Protein 1NO1 (pdb70)

Solvent-accessible surface area: 10813 Å² total

B-factor: mean 38.94, std 6.41, range [22.1, 83.55]

Secondary structure (DSSP, 8-state):
-HHHHHHHHHHHHHHSTTT---TTHHHHHHHHHHHHTTS-TTT--HHHHHHHH-SSPPPGGGG--/-HHHHHHHHHHHHHHSTTT---SSHHHHHHHHHHHHTTS-TTT--HHHHHHHH-SSPPPGGGG--/-HHHHHHHHHHHHHHSTTT---S-HHHHHHHHHHHHTTS-TTT--HHHHHHHH-SS---GGGG--

Radius of gyration: 19.41 Å; Cα contacts (8 Å, |Δi|>4): 193; chains: 3; bounding box: 56×39×36 Å

Structure (mmCIF, N/CA/C/O backbone):
data_1NO1
#
_entry.id   1NO1
#
_cell.length_a   88.9
_cell.length_b   91.3
_cell.length_c   48.4
_cell.angle_alpha   90.00
_cell.angle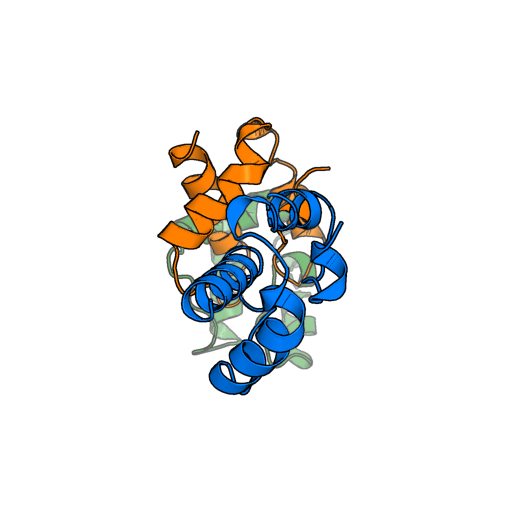_beta   90.00
_cell.angle_gamma   90.00
#
_symmetry.space_group_name_H-M   'P 21 21 21'
#
loop_
_entity.id
_entity.type
_entity.pdbx_description
1 polymer 'replisome organizer'
2 water water
#
loop_
_atom_site.group_PDB
_atom_site.id
_atom_site.type_symbol
_atom_site.label_atom_id
_atom_site.label_alt_id
_atom_site.label_comp_id
_atom_site.label_asym_id
_atom_site.label_entity_id
_atom_site.label_seq_id
_atom_site.pdbx_PDB_ins_code
_a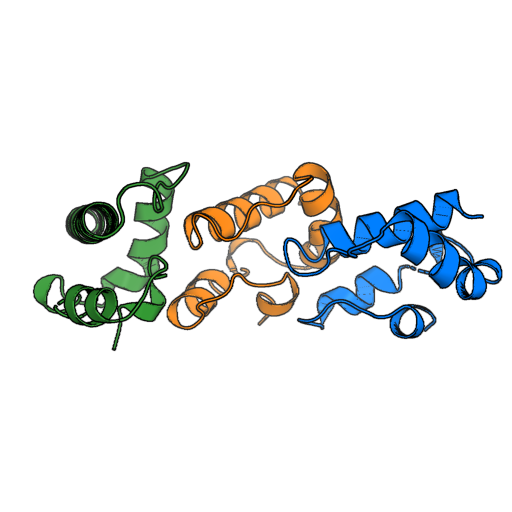tom_site.Cartn_x
_atom_site.Cartn_y
_atom_site.Cartn_z
_atom_site.occupancy
_atom_site.B_iso_or_equiv
_atom_site.auth_seq_id
_atom_site.auth_comp_id
_atom_site.auth_asym_id
_atom_site.auth_atom_id
_atom_site.pdbx_PDB_model_num
ATOM 8 N N . ILE A 1 2 ? 54.224 46.709 -6.097 1.00 38.16 2 ILE A N 1
ATOM 9 C CA . ILE A 1 2 ? 54.192 45.534 -5.228 1.00 37.66 2 ILE A CA 1
ATOM 10 C C . ILE A 1 2 ? 52.818 45.407 -4.579 1.00 37.62 2 ILE A C 1
ATOM 11 O O . ILE A 1 2 ? 51.992 46.318 -4.664 1.00 37.92 2 ILE A O 1
ATOM 16 N N . GLU A 1 3 ? 52.601 44.300 -3.887 1.00 37.61 3 GLU A N 1
ATOM 17 C CA . GLU A 1 3 ? 51.311 43.977 -3.292 1.00 38.42 3 GLU A CA 1
ATOM 18 C C . GLU A 1 3 ? 50.750 44.950 -2.280 1.00 37.95 3 GLU A C 1
ATOM 19 O O . GLU A 1 3 ? 49.532 45.197 -2.256 1.00 37.91 3 GLU A O 1
ATOM 25 N N . LYS A 1 4 ? 51.620 45.493 -1.435 1.00 37.49 4 LYS A N 1
ATOM 2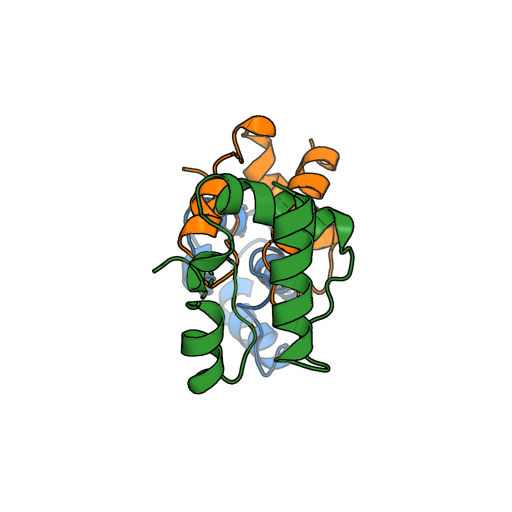6 C CA . LYS A 1 4 ? 51.185 46.436 -0.423 1.00 36.80 4 LYS A CA 1
ATOM 27 C C . LYS A 1 4 ? 50.628 47.682 -1.100 1.00 36.51 4 LYS A C 1
ATOM 28 O O . LYS A 1 4 ? 49.782 48.391 -0.547 1.00 36.81 4 LYS A O 1
ATOM 30 N N . ASP A 1 5 ? 51.102 47.967 -2.303 1.00 35.88 5 ASP A N 1
ATOM 31 C CA . ASP A 1 5 ? 50.611 49.148 -2.992 1.00 35.32 5 ASP A CA 1
ATOM 32 C C . ASP A 1 5 ? 49.202 48.842 -3.568 1.00 34.23 5 ASP A C 1
ATOM 33 O O . ASP A 1 5 ? 48.382 49.734 -3.675 1.00 34.28 5 ASP A O 1
ATOM 38 N N . VAL A 1 6 ? 48.932 47.582 -3.905 1.00 33.39 6 VAL A N 1
ATOM 39 C CA . VAL A 1 6 ? 47.605 47.158 -4.368 1.00 32.68 6 VAL A CA 1
ATOM 40 C C . VAL A 1 6 ? 46.615 47.219 -3.210 1.00 32.99 6 VAL A C 1
ATOM 41 O O . VAL A 1 6 ? 45.466 47.618 -3.375 1.00 33.03 6 VAL A O 1
ATOM 45 N N . VAL A 1 7 ? 47.060 46.816 -2.026 1.00 33.22 7 VAL A N 1
ATOM 46 C CA . VAL A 1 7 ? 46.229 46.960 -0.849 1.00 33.47 7 VAL A CA 1
ATOM 47 C C . VAL A 1 7 ? 45.744 48.425 -0.686 1.00 34.63 7 VAL A C 1
ATOM 48 O O . VAL A 1 7 ? 44.586 48.644 -0.283 1.00 34.80 7 VAL A O 1
ATOM 52 N N . GLN A 1 8 ? 46.594 49.420 -0.976 1.00 34.79 8 GLN A N 1
ATOM 53 C CA . GLN A 1 8 ? 46.133 50.811 -0.879 1.00 36.19 8 GLN A CA 1
ATOM 54 C C . GLN A 1 8 ? 45.100 51.187 -1.923 1.00 36.08 8 GLN A C 1
ATOM 55 O O . GLN A 1 8 ? 44.157 51.871 -1.602 1.00 36.17 8 GLN A O 1
ATOM 61 N N . ILE A 1 9 ? 45.319 50.816 -3.184 1.00 35.93 9 ILE A N 1
ATOM 62 C CA . ILE A 1 9 ? 44.325 51.098 -4.206 1.00 35.20 9 ILE A CA 1
ATOM 63 C C . ILE A 1 9 ? 42.962 50.580 -3.738 1.00 35.32 9 ILE A C 1
ATOM 64 O O . ILE A 1 9 ? 41.964 51.301 -3.787 1.00 35.18 9 ILE A O 1
ATOM 69 N N . LEU A 1 10 ? 42.910 49.355 -3.232 1.00 34.94 10 LEU A N 1
ATOM 70 C CA . LEU A 1 10 ? 41.607 48.809 -2.848 1.00 35.54 10 LEU A CA 1
ATOM 71 C C . LEU A 1 10 ? 40.990 49.534 -1.634 1.00 35.36 10 LEU A C 1
ATOM 72 O O . LEU A 1 10 ? 39.779 49.651 -1.510 1.00 34.78 10 LEU A O 1
ATOM 77 N N . LYS A 1 11 ? 41.830 50.039 -0.752 1.00 35.38 11 LYS A N 1
ATOM 78 C CA . LYS A 1 11 ? 41.341 50.771 0.424 1.00 35.72 11 LYS A CA 1
ATOM 79 C C . LYS A 1 11 ? 40.746 52.118 -0.010 1.00 35.39 11 LYS A C 1
ATOM 80 O O . LYS A 1 11 ? 39.810 52.624 0.611 1.00 35.73 11 LYS A O 1
ATOM 86 N N . ALA A 1 12 ? 41.266 52.678 -1.097 1.00 34.75 12 ALA A N 1
ATOM 87 C CA . ALA A 1 12 ? 40.761 53.950 -1.606 1.00 35.10 12 ALA A CA 1
ATOM 88 C C . ALA A 1 12 ? 39.389 53.773 -2.290 1.00 34.98 12 ALA A C 1
ATOM 89 O O . ALA A 1 12 ? 38.465 54.599 -2.107 1.00 35.70 12 ALA A O 1
ATOM 91 N N . VAL A 1 13 ? 39.248 52.705 -3.061 1.00 34.33 13 VAL A N 1
ATOM 92 C CA . VAL A 1 13 ? 37.988 52.431 -3.719 1.00 35.04 13 VAL A CA 1
ATOM 93 C C . VAL A 1 13 ? 36.909 52.323 -2.637 1.00 36.25 13 VAL A C 1
ATOM 94 O O . VAL A 1 13 ? 35.793 52.889 -2.727 1.00 36.37 13 VAL A O 1
ATOM 98 N N . SER A 1 14 ? 37.260 51.624 -1.573 1.00 36.46 14 SER A N 1
ATOM 99 C CA . SER A 1 14 ? 36.343 51.467 -0.455 1.00 36.70 14 SER A CA 1
ATOM 100 C C . SER A 1 14 ? 36.042 52.793 0.255 1.00 36.73 14 SER A C 1
ATOM 101 O O . SER A 1 14 ? 34.935 53.010 0.759 1.00 37.39 14 SER A O 1
ATOM 104 N N . GLU A 1 15 ? 37.006 53.703 0.308 1.00 36.60 15 GLU A N 1
ATOM 105 C CA . GLU A 1 15 ? 36.717 54.983 0.951 1.00 35.97 15 GLU A CA 1
ATOM 106 C C . GLU A 1 15 ? 35.729 55.796 0.091 1.00 35.58 15 GLU A C 1
ATOM 107 O O . GLU A 1 15 ? 34.851 56.476 0.629 1.00 35.86 15 GLU A O 1
ATOM 113 N N . PHE A 1 16 ? 35.885 55.730 -1.233 1.00 34.80 16 PHE A N 1
ATOM 114 C CA . PHE A 1 16 ? 35.030 56.442 -2.178 1.00 34.60 16 PHE A CA 1
ATOM 115 C C . PHE A 1 16 ? 33.630 55.877 -2.245 1.00 35.90 16 PHE A C 1
ATOM 116 O O . PHE A 1 16 ? 32.705 56.631 -2.536 1.00 36.66 16 PHE A O 1
ATOM 124 N N . TYR A 1 17 ? 33.472 54.568 -2.016 1.00 36.65 17 TYR A N 1
ATOM 125 C CA . TYR A 1 17 ? 32.158 53.906 -2.133 1.00 37.21 17 TYR A CA 1
ATOM 126 C C . TYR A 1 17 ? 31.654 53.151 -0.898 1.00 38.18 17 TYR A C 1
ATOM 127 O O . TYR A 1 17 ? 31.358 51.947 -0.961 1.00 38.65 17 TYR A O 1
ATOM 136 N N . PRO A 1 18 ? 31.469 53.868 0.202 1.00 38.83 18 PRO A N 1
ATOM 137 C CA . PRO A 1 18 ? 30.987 53.267 1.446 1.00 39.82 18 PRO A CA 1
ATOM 138 C C . PRO A 1 18 ? 29.767 52.400 1.181 1.00 41.36 18 PRO A C 1
ATOM 139 O O . PRO A 1 18 ? 28.909 52.795 0.398 1.00 41.68 18 PRO A O 1
ATOM 143 N N . GLY A 1 19 ? 29.693 51.242 1.829 1.00 42.46 19 GLY A N 1
ATOM 144 C CA . GLY A 1 19 ? 28.602 50.309 1.631 1.00 44.28 19 GLY A CA 1
ATOM 145 C C . GLY A 1 19 ? 28.214 49.826 0.226 1.00 45.60 19 GLY A C 1
ATOM 146 O O . GLY A 1 19 ? 27.084 49.361 0.064 1.00 46.43 19 GLY A O 1
ATOM 147 N N . ARG A 1 20 ? 29.095 49.922 -0.776 1.00 46.20 20 ARG A N 1
ATOM 148 C CA . ARG A 1 20 ? 28.774 49.452 -2.138 1.00 46.85 20 ARG A CA 1
ATOM 149 C C . ARG A 1 20 ? 29.885 48.608 -2.750 1.00 46.79 20 ARG A C 1
ATOM 150 O O . ARG A 1 20 ? 29.738 48.058 -3.849 1.00 46.11 20 ARG A O 1
ATOM 158 N N . PHE A 1 21 ? 31.005 48.562 -2.041 1.00 46.92 21 PHE A N 1
ATOM 159 C CA . PHE A 1 21 ? 32.173 47.812 -2.453 1.00 47.22 21 PHE A CA 1
ATOM 160 C C . PHE A 1 21 ? 32.705 47.095 -1.239 1.00 47.61 21 PHE A C 1
ATOM 161 O O . PHE A 1 21 ? 33.384 47.700 -0.403 1.00 48.34 21 PHE A O 1
ATOM 169 N N . GLN A 1 22 ? 32.371 45.811 -1.130 1.00 47.64 22 GLN A N 1
ATOM 170 C CA . GLN A 1 22 ? 32.846 44.973 -0.033 1.00 47.00 22 GLN A CA 1
ATOM 171 C C . GLN A 1 22 ? 33.132 43.554 -0.576 1.00 46.64 22 GLN A C 1
ATOM 172 O O . GLN A 1 22 ? 32.246 42.687 -0.636 1.00 45.94 22 GLN A O 1
ATOM 174 N N . PRO A 1 23 ? 34.368 43.344 -1.017 1.00 46.34 23 PRO A N 1
ATOM 175 C CA . PRO A 1 23 ? 34.784 42.047 -1.556 1.00 46.07 23 PRO A CA 1
ATOM 176 C C . PRO A 1 23 ? 34.619 40.995 -0.482 1.00 46.30 23 PRO A C 1
ATOM 177 O O . PRO A 1 23 ? 35.016 41.234 0.659 1.00 46.72 23 PRO A O 1
ATOM 181 N N . ASP A 1 24 ? 34.016 39.860 -0.829 1.00 46.25 24 ASP A N 1
ATOM 182 C CA . ASP A 1 24 ? 33.787 38.798 0.137 1.00 45.52 24 ASP A CA 1
ATOM 183 C C . ASP A 1 24 ? 35.096 38.145 0.610 1.00 45.39 24 ASP A C 1
ATOM 184 O O . ASP A 1 24 ? 35.118 37.516 1.659 1.00 45.23 24 ASP A O 1
ATOM 186 N N . ASP A 1 25 ? 36.176 38.303 -0.159 1.00 45.07 25 ASP A N 1
ATOM 187 C CA . ASP A 1 25 ? 37.481 37.716 0.180 1.00 44.38 25 ASP A CA 1
ATOM 188 C C . ASP A 1 25 ? 38.587 38.698 -0.201 1.00 43.93 25 ASP A C 1
ATOM 189 O O . ASP A 1 25 ? 39.227 38.552 -1.247 1.00 44.03 25 ASP A O 1
ATOM 194 N N . LEU A 1 26 ? 38.809 39.696 0.654 1.00 43.06 26 LEU A N 1
ATOM 195 C CA . LEU A 1 26 ? 39.751 40.771 0.359 1.00 41.98 26 LEU A CA 1
ATOM 196 C C . LEU A 1 26 ? 41.129 40.252 -0.051 1.00 41.30 26 LEU A C 1
ATOM 197 O O . LEU A 1 26 ? 41.680 40.658 -1.086 1.00 41.20 26 LEU A O 1
ATOM 202 N N . LYS A 1 27 ? 41.683 39.352 0.749 1.00 39.98 27 LYS A N 1
ATOM 203 C CA . LYS A 1 27 ? 42.985 38.787 0.426 1.00 39.64 27 LYS A CA 1
ATOM 204 C C . LYS A 1 27 ? 43.025 38.241 -1.016 1.00 39.16 27 LYS A C 1
ATOM 205 O O . LYS A 1 27 ? 44.010 38.440 -1.730 1.00 39.48 27 LYS A O 1
ATOM 207 N N . GLY A 1 28 ? 41.954 37.574 -1.451 1.00 38.54 28 GLY A N 1
ATOM 208 C CA . GLY A 1 28 ? 41.871 37.029 -2.804 1.00 37.13 28 GLY A CA 1
ATOM 209 C C . GLY A 1 28 ? 41.771 38.079 -3.906 1.00 36.60 28 GLY A C 1
ATOM 210 O O . GLY A 1 28 ? 42.389 37.932 -4.963 1.00 36.56 28 GLY A O 1
ATOM 211 N N . THR A 1 29 ? 40.993 39.135 -3.664 1.00 35.89 29 THR A N 1
ATOM 212 C CA . THR A 1 29 ? 40.896 40.248 -4.591 1.00 35.14 29 THR A CA 1
ATOM 213 C C . THR A 1 29 ? 42.250 40.959 -4.728 1.00 36.04 29 THR A C 1
ATOM 214 O O . THR A 1 29 ? 42.626 41.381 -5.829 1.00 36.46 29 THR A O 1
ATOM 218 N N . VAL A 1 30 ? 42.986 41.099 -3.622 1.00 36.07 30 VAL A N 1
ATOM 219 C CA . VAL A 1 30 ? 44.302 41.723 -3.692 1.00 36.55 30 VAL A CA 1
ATOM 220 C C . VAL A 1 30 ? 45.211 40.900 -4.615 1.00 36.56 30 VAL A C 1
ATOM 221 O O . VAL A 1 30 ? 45.892 41.432 -5.509 1.00 36.53 30 VAL A O 1
ATOM 225 N N . LYS A 1 31 ? 45.197 39.590 -4.412 1.00 35.72 31 LYS A N 1
ATOM 226 C CA . LYS A 1 31 ? 46.037 38.729 -5.211 1.00 35.51 31 LYS A CA 1
ATOM 227 C C . LYS A 1 31 ? 45.700 38.802 -6.720 1.00 35.44 31 LYS A C 1
ATOM 228 O O . LYS A 1 31 ? 46.616 38.847 -7.553 1.00 35.89 31 LYS A O 1
ATOM 230 N N . ALA A 1 32 ? 44.416 38.824 -7.071 1.00 34.46 32 ALA A N 1
ATOM 231 C CA . ALA A 1 32 ? 44.030 38.833 -8.486 1.00 34.57 32 ALA A CA 1
ATOM 232 C C . ALA A 1 32 ? 44.262 40.194 -9.171 1.00 34.69 32 ALA A C 1
ATOM 233 O O . ALA A 1 32 ? 44.778 40.239 -10.288 1.00 34.84 32 ALA A O 1
ATOM 235 N N . TRP A 1 33 ? 43.890 41.304 -8.521 1.00 34.23 33 TRP A N 1
ATOM 236 C CA . TRP A 1 33 ? 44.163 42.628 -9.104 1.00 33.66 33 TRP A CA 1
ATOM 237 C C . TRP A 1 33 ? 45.706 42.828 -9.316 1.00 34.67 33 TRP A C 1
ATOM 238 O O . TRP A 1 33 ? 46.163 43.465 -10.296 1.00 35.82 33 TRP A O 1
ATOM 249 N N . HIS A 1 34 ? 46.517 42.239 -8.443 1.00 35.58 34 HIS A N 1
ATOM 250 C CA . HIS A 1 34 ? 47.988 42.351 -8.569 1.00 36.00 34 HIS A CA 1
ATOM 251 C C . HIS A 1 34 ? 48.588 41.721 -9.832 1.00 36.22 34 HIS A C 1
ATOM 252 O O . HIS A 1 34 ? 49.629 42.151 -10.287 1.00 37.31 34 HIS A O 1
ATOM 259 N N . ARG A 1 35 ? 47.938 40.716 -10.394 1.00 36.82 35 ARG A N 1
ATOM 260 C CA . ARG A 1 35 ? 48.400 40.097 -11.635 1.00 37.13 35 ARG A CA 1
ATOM 261 C C . ARG A 1 35 ? 48.355 41.116 -12.771 1.00 37.05 35 ARG A C 1
ATOM 262 O O . ARG A 1 35 ? 49.158 41.058 -13.716 1.00 37.05 35 ARG A O 1
ATOM 270 N N . VAL A 1 36 ? 47.369 42.001 -12.706 1.00 36.44 36 VAL A N 1
ATOM 271 C CA . VAL A 1 36 ? 47.268 43.067 -13.664 1.00 36.47 36 VAL A CA 1
ATOM 272 C C . VAL A 1 36 ? 48.109 44.261 -13.201 1.00 37.29 36 VAL A C 1
ATOM 273 O O . VAL A 1 36 ? 48.859 44.818 -13.984 1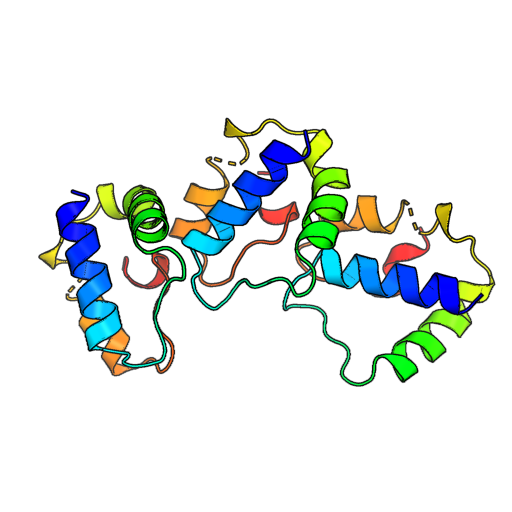.00 37.55 36 VAL A O 1
ATOM 277 N N . LEU A 1 37 ? 48.026 44.629 -11.922 1.00 36.92 37 LEU A N 1
ATOM 278 C CA . LEU A 1 37 ? 48.682 45.863 -11.474 1.00 36.71 37 LEU A CA 1
ATOM 279 C C . LEU A 1 37 ? 50.211 45.857 -11.324 1.00 36.40 37 LEU A C 1
ATOM 280 O O . LEU A 1 37 ? 50.794 46.912 -11.157 1.00 36.41 37 LEU A O 1
ATOM 285 N N . ALA A 1 38 ? 50.870 44.699 -11.391 1.00 36.39 38 ALA A N 1
ATOM 286 C CA . ALA A 1 38 ? 52.350 44.674 -11.263 1.00 36.46 38 ALA A CA 1
ATOM 287 C C . ALA A 1 38 ? 53.104 45.446 -12.345 1.00 36.72 38 ALA A C 1
ATOM 288 O O . ALA A 1 38 ? 54.283 45.800 -12.183 1.00 35.19 38 ALA A O 1
ATOM 290 N N . GLU A 1 39 ? 52.442 45.711 -13.461 1.00 37.49 39 GLU A N 1
ATOM 291 C CA . GLU A 1 39 ? 53.144 46.429 -14.524 1.00 38.41 39 GLU A CA 1
ATOM 292 C C . GLU A 1 39 ? 53.010 47.966 -14.405 1.00 38.19 39 GLU A C 1
ATOM 293 O O . GLU A 1 39 ? 53.723 48.687 -15.106 1.00 38.43 39 GLU A O 1
ATOM 295 N N . TYR A 1 40 ? 52.149 48.443 -13.490 1.00 37.07 40 TYR A N 1
ATOM 296 C CA . TYR A 1 40 ? 51.857 49.876 -13.318 1.00 36.37 40 TYR A CA 1
ATOM 297 C C . TYR A 1 40 ? 52.449 50.561 -12.055 1.00 36.01 40 TYR A C 1
ATOM 298 O O . TYR A 1 40 ? 52.847 49.886 -11.117 1.00 36.54 40 TYR A O 1
ATOM 307 N N . GLU A 1 41 ? 52.475 51.897 -12.036 1.00 34.86 41 GLU A N 1
ATOM 308 C CA . GLU A 1 41 ? 52.976 52.657 -10.882 1.00 34.27 41 GLU A CA 1
ATOM 309 C C . GLU A 1 41 ? 51.854 53.187 -9.952 1.00 33.32 41 GLU A C 1
ATOM 310 O O . GLU A 1 41 ? 50.789 53.591 -10.383 1.00 33.08 41 GLU A O 1
ATOM 312 N N . LEU A 1 42 ? 52.089 53.131 -8.654 1.00 32.96 42 LEU A N 1
ATOM 313 C CA . LEU A 1 42 ? 51.083 53.531 -7.687 1.00 32.61 42 LEU A CA 1
ATOM 314 C C . LEU A 1 42 ? 50.483 54.957 -7.927 1.00 32.70 42 LEU A C 1
ATOM 315 O O . LEU A 1 42 ? 49.262 55.133 -7.904 1.00 33.99 42 LEU A O 1
ATOM 320 N N . GLU A 1 43 ? 51.330 55.937 -8.185 1.00 30.96 43 GLU A N 1
ATOM 321 C CA . GLU A 1 43 ? 50.902 57.318 -8.392 1.00 32.15 43 GLU A CA 1
ATOM 322 C C . GLU A 1 43 ? 49.930 57.484 -9.578 1.00 32.55 43 GLU A C 1
ATOM 323 O O . GLU A 1 43 ? 48.889 58.119 -9.445 1.00 32.35 43 GLU A O 1
ATOM 329 N N . GLU A 1 44 ? 50.244 56.878 -10.719 1.00 33.35 44 GLU A N 1
ATOM 330 C CA . GLU A 1 44 ? 49.376 56.986 -11.894 1.00 33.66 44 GLU A CA 1
ATOM 331 C C . GLU A 1 44 ? 47.978 56.416 -11.693 1.00 33.27 44 GLU A C 1
ATOM 332 O O . GLU A 1 44 ? 47.009 57.054 -12.080 1.00 34.14 44 GLU A O 1
ATOM 334 N N . ILE A 1 45 ? 47.876 55.235 -11.085 1.00 33.56 45 ILE A N 1
ATOM 335 C CA . ILE A 1 45 ? 46.604 54.558 -10.874 1.00 33.10 45 ILE A CA 1
ATOM 336 C C . ILE A 1 45 ? 45.693 55.272 -9.863 1.00 35.08 45 ILE A C 1
ATOM 337 O O . ILE A 1 45 ? 44.465 55.293 -10.035 1.00 36.12 45 ILE A O 1
ATOM 350 N N . ASN A 1 47 ? 45.681 58.500 -9.344 1.00 36.74 47 ASN A N 1
ATOM 351 C CA . ASN A 1 47 ? 45.161 59.651 -10.076 1.00 35.57 47 ASN A CA 1
ATOM 352 C C . ASN A 1 47 ? 43.957 59.220 -10.947 1.00 35.56 47 ASN A C 1
ATOM 353 O O . ASN A 1 47 ? 42.944 59.901 -10.983 1.00 35.11 47 ASN A O 1
ATOM 358 N N . ASN A 1 48 ? 44.072 58.081 -11.631 1.00 35.11 48 ASN A N 1
ATOM 359 C CA . ASN A 1 48 ? 42.970 57.561 -12.439 1.00 34.86 48 ASN A CA 1
ATOM 360 C C . ASN A 1 48 ? 41.706 57.220 -11.597 1.00 35.82 48 ASN A C 1
ATOM 361 O O . ASN A 1 48 ? 40.570 57.426 -12.053 1.00 36.04 48 ASN A O 1
ATOM 366 N N . LEU A 1 49 ? 41.885 56.735 -10.362 1.00 35.84 49 LEU A N 1
ATOM 367 C CA . LEU A 1 49 ? 40.736 56.456 -9.509 1.00 35.81 49 LEU A CA 1
ATOM 368 C C . LEU A 1 49 ? 40.009 57.745 -9.178 1.00 36.46 49 LEU A C 1
ATOM 369 O O . LEU A 1 49 ? 38.774 57.823 -9.211 1.00 37.74 49 LEU A O 1
ATOM 374 N N . THR A 1 50 ? 40.763 58.796 -8.890 1.00 36.47 50 THR A N 1
ATOM 375 C CA . THR A 1 50 ? 40.138 60.074 -8.644 1.00 35.22 50 THR A CA 1
ATOM 376 C C . THR A 1 50 ? 39.268 60.555 -9.827 1.00 37.33 50 THR A C 1
ATOM 377 O O . THR A 1 50 ? 38.120 60.977 -9.618 1.00 37.72 50 THR A O 1
ATOM 381 N N . ASP A 1 51 ? 39.777 60.492 -11.064 1.00 37.86 51 ASP A N 1
ATOM 382 C CA . ASP A 1 51 ? 38.972 60.980 -12.180 1.00 38.52 51 ASP A CA 1
ATOM 383 C C . ASP A 1 51 ? 37.708 60.104 -12.383 1.00 39.57 51 ASP A C 1
ATOM 384 O O . ASP A 1 51 ? 36.648 60.598 -12.785 1.00 41.04 51 ASP A O 1
ATOM 389 N N . TYR A 1 52 ? 37.824 58.810 -12.116 1.00 38.82 52 TYR A N 1
ATOM 390 C CA . TYR A 1 52 ? 36.715 57.887 -12.262 1.00 37.49 52 TYR A CA 1
ATOM 391 C C . TYR A 1 52 ? 35.576 58.170 -11.263 1.00 37.86 52 TYR A C 1
ATOM 392 O O . TYR A 1 52 ? 34.400 58.107 -11.628 1.00 38.90 52 TYR A O 1
ATOM 401 N N . ALA A 1 53 ? 35.899 58.517 -10.018 1.00 36.93 53 ALA A N 1
ATOM 402 C CA . ALA A 1 53 ? 34.856 58.736 -9.020 1.00 36.04 53 ALA A CA 1
ATOM 403 C C . ALA A 1 53 ? 34.083 60.042 -9.234 1.00 36.88 53 ALA A C 1
ATOM 404 O O . ALA A 1 53 ? 33.019 60.255 -8.616 1.00 36.72 53 ALA A O 1
ATOM 406 N N . LYS A 1 54 ? 34.633 60.962 -10.022 1.00 36.26 54 LYS A N 1
ATOM 407 C CA . LYS A 1 54 ? 33.958 62.228 -10.175 1.00 35.88 54 LYS A CA 1
ATOM 408 C C . LYS A 1 54 ? 32.676 62.031 -10.989 1.00 36.60 54 LYS A C 1
ATOM 409 O O . LYS A 1 54 ? 31.709 62.779 -10.812 1.00 34.69 54 LYS A O 1
ATOM 411 N N . VAL A 1 55 ? 32.628 60.977 -11.810 1.00 37.28 55 VAL A N 1
ATOM 412 C CA . VAL A 1 55 ? 31.470 60.805 -12.686 1.00 38.79 55 VAL A CA 1
ATOM 413 C C . VAL A 1 55 ? 30.741 59.455 -12.670 1.00 39.43 55 VAL A C 1
ATOM 414 O O . VAL A 1 55 ? 29.880 59.241 -13.487 1.00 40.72 55 VAL A O 1
ATOM 418 N N . ASN A 1 56 ? 31.059 58.551 -11.755 1.00 39.87 56 ASN A N 1
ATOM 419 C CA . ASN A 1 56 ? 30.439 57.239 -11.724 1.00 38.67 56 ASN A CA 1
ATOM 420 C C . ASN A 1 56 ? 29.741 56.885 -10.421 1.00 39.21 56 ASN A C 1
ATOM 421 O O . ASN A 1 56 ? 30.368 56.963 -9.359 1.00 39.46 56 ASN A O 1
ATOM 426 N N . LYS A 1 57 ? 28.460 56.467 -10.509 1.00 38.92 57 LYS A N 1
ATOM 427 C CA . LYS A 1 57 ? 27.691 55.983 -9.358 1.00 37.82 57 LYS A CA 1
ATOM 428 C C . LYS A 1 57 ? 28.110 54.589 -8.904 1.00 37.79 57 LYS A C 1
ATOM 429 O O . LYS A 1 57 ? 27.927 54.242 -7.743 1.00 37.14 57 LYS A O 1
ATOM 431 N N . PHE A 1 58 ? 28.679 53.769 -9.794 1.00 38.05 58 PHE A N 1
ATOM 432 C CA . PHE A 1 58 ? 29.063 52.426 -9.369 1.00 37.76 58 PHE A CA 1
ATOM 433 C C . PHE A 1 58 ? 30.586 52.266 -9.287 1.00 36.74 58 PHE A C 1
ATOM 434 O O . PHE A 1 58 ? 31.330 52.897 -10.027 1.00 36.95 58 PHE A O 1
ATOM 442 N N . PRO A 1 59 ? 31.051 51.410 -8.396 1.00 35.87 59 PRO A N 1
ATOM 443 C CA . PRO A 1 59 ? 32.495 51.220 -8.202 1.00 36.18 59 PRO A CA 1
ATOM 444 C C . PRO A 1 59 ? 33.187 50.686 -9.462 1.00 36.83 59 PRO A C 1
ATOM 445 O O . PRO A 1 59 ? 32.539 50.021 -10.277 1.00 37.95 59 PRO A O 1
ATOM 449 N N . PRO A 1 60 ? 34.469 50.984 -9.641 1.00 36.68 60 PRO A N 1
ATOM 450 C CA . PRO A 1 60 ? 35.214 50.559 -10.842 1.00 36.34 60 PRO A CA 1
ATOM 451 C C . PRO A 1 60 ? 35.696 49.109 -10.838 1.00 37.00 60 PRO A C 1
ATOM 452 O O . PRO A 1 60 ? 35.763 48.523 -9.767 1.00 37.86 60 PRO A O 1
ATOM 456 N N . THR A 1 61 ? 36.026 48.543 -12.006 1.00 36.82 61 THR A N 1
ATOM 457 C CA . THR A 1 61 ? 36.715 47.247 -12.058 1.00 37.01 61 THR A CA 1
ATOM 458 C C . THR A 1 61 ? 38.186 47.583 -12.284 1.00 37.94 61 THR A C 1
ATOM 459 O O . THR A 1 61 ? 38.517 48.752 -12.530 1.00 36.73 61 THR A O 1
ATOM 463 N N . VAL A 1 62 ? 39.074 46.587 -12.248 1.00 37.34 62 VAL A N 1
ATOM 464 C CA . VAL A 1 62 ? 40.477 46.937 -12.432 1.00 36.75 62 VAL A CA 1
ATOM 465 C C . VAL A 1 62 ? 40.680 47.465 -13.813 1.00 37.82 62 VAL A C 1
ATOM 466 O O . VAL A 1 62 ? 41.539 48.329 -14.011 1.00 38.02 62 VAL A O 1
ATOM 470 N N . SER A 1 63 ? 39.926 46.991 -14.813 1.00 37.87 63 SER A N 1
ATOM 471 C CA . SER A 1 63 ? 40.171 47.586 -16.134 1.00 37.36 63 SER A CA 1
ATOM 472 C C . SER A 1 63 ? 39.807 49.072 -16.198 1.00 38.12 63 SER A C 1
ATOM 473 O O . SER A 1 63 ? 40.322 49.805 -17.029 1.00 38.71 63 SER A O 1
ATOM 476 N N . ASP A 1 64 ? 38.901 49.541 -15.363 1.00 38.91 64 ASP A N 1
ATOM 477 C CA . ASP A 1 64 ? 38.532 50.958 -15.466 1.00 40.48 64 ASP A CA 1
ATOM 478 C C . ASP A 1 64 ? 39.659 51.931 -15.001 1.00 41.73 64 ASP A C 1
ATOM 479 O O . ASP A 1 64 ? 39.524 53.143 -15.176 1.00 42.72 64 ASP A O 1
ATOM 484 N N . LEU A 1 65 ? 40.713 51.429 -14.354 1.00 42.52 65 LEU A N 1
ATOM 485 C CA . LEU A 1 65 ? 41.746 52.307 -13.793 1.00 43.69 65 LEU A CA 1
ATOM 486 C C . LEU A 1 65 ? 43.032 52.374 -14.606 1.00 43.91 65 LEU A C 1
ATOM 487 O O . LEU A 1 65 ? 43.936 53.137 -14.279 1.00 44.16 65 LEU A O 1
ATOM 492 N N . LEU A 1 66 ? 43.115 51.624 -15.683 1.00 45.05 66 LEU A N 1
ATOM 493 C CA . LEU A 1 66 ? 44.362 51.626 -16.455 1.00 46.37 66 LEU A CA 1
ATOM 494 C C . LEU A 1 66 ? 44.505 52.799 -17.422 1.00 48.46 66 LEU A C 1
ATOM 495 O O . LEU A 1 66 ? 45.615 53.067 -17.950 1.00 49.00 66 LEU A O 1
ATOM 500 N N . LYS A 1 67 ? 43.398 53.491 -17.680 1.00 50.07 67 LYS A N 1
ATOM 501 C CA . LYS A 1 67 ? 43.468 54.721 -18.496 1.00 51.44 67 LYS A CA 1
ATOM 502 C C . LYS A 1 67 ? 42.428 55.759 -18.007 1.00 51.96 67 LYS A C 1
ATOM 503 O O . LYS A 1 67 ? 41.812 55.608 -16.905 1.00 51.78 67 LYS A O 1
ATOM 513 N N . ILE B 1 2 ? 37.485 73.435 1.428 1.00 38.08 2 ILE B N 1
ATOM 514 C CA . ILE B 1 2 ? 38.480 72.842 2.311 1.00 37.60 2 ILE B CA 1
ATOM 515 C C . ILE B 1 2 ? 37.959 71.591 2.999 1.00 37.98 2 ILE B C 1
ATOM 516 O O . ILE B 1 2 ? 36.761 71.298 2.973 1.00 38.05 2 ILE B O 1
ATOM 521 N N . GLU B 1 3 ? 38.872 70.873 3.640 1.00 38.35 3 GLU B N 1
ATOM 522 C CA . GLU B 1 3 ? 38.566 69.607 4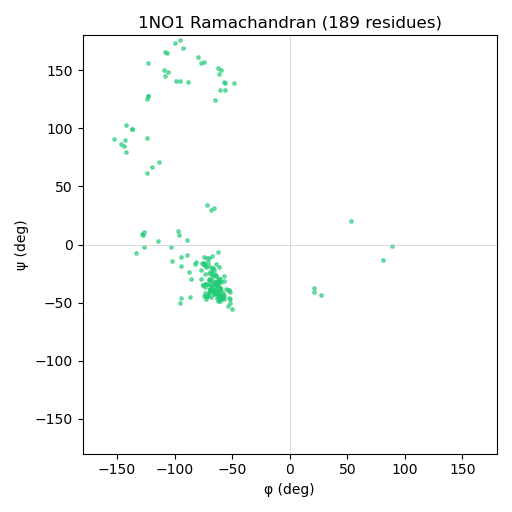.292 1.00 38.57 3 GLU B CA 1
ATOM 523 C C . GLU B 1 3 ? 37.481 69.680 5.333 1.00 38.03 3 GLU B C 1
ATOM 524 O O . GLU B 1 3 ? 36.599 68.817 5.372 1.00 38.63 3 GLU B O 1
ATOM 530 N N . LYS B 1 4 ? 37.527 70.699 6.173 1.00 37.54 4 LYS B N 1
ATOM 531 C CA . LYS B 1 4 ? 36.529 70.833 7.228 1.00 37.23 4 LYS B CA 1
ATOM 532 C C . LYS B 1 4 ? 35.111 71.048 6.677 1.00 37.17 4 LYS B C 1
ATOM 533 O O . LYS B 1 4 ? 34.136 70.869 7.412 1.00 37.33 4 LYS B O 1
ATOM 535 N N . ASP B 1 5 ? 34.982 71.428 5.402 1.00 36.92 5 ASP B N 1
ATOM 536 C CA . ASP B 1 5 ? 33.652 71.638 4.807 1.00 36.54 5 ASP B CA 1
ATOM 537 C C . ASP B 1 5 ? 33.132 70.286 4.284 1.00 36.16 5 ASP B C 1
ATOM 538 O O . ASP B 1 5 ? 31.929 70.017 4.251 1.00 36.25 5 ASP B O 1
ATOM 543 N N . VAL B 1 6 ? 34.061 69.428 3.890 1.00 35.61 6 VAL B N 1
ATOM 544 C CA . VAL B 1 6 ? 33.732 68.101 3.431 1.00 34.56 6 VAL B CA 1
ATOM 545 C C . VAL B 1 6 ? 33.191 67.301 4.616 1.00 34.68 6 VAL B C 1
ATOM 546 O O . VAL B 1 6 ? 32.324 66.448 4.453 1.00 35.16 6 VAL B O 1
ATOM 550 N N . VAL B 1 7 ? 33.706 67.566 5.811 1.00 34.33 7 VAL B N 1
ATOM 551 C CA . VAL B 1 7 ? 33.210 66.883 7.005 1.00 34.26 7 VAL B CA 1
ATOM 552 C C . VAL B 1 7 ? 31.726 67.197 7.217 1.00 35.26 7 VAL B C 1
ATOM 553 O O . VAL B 1 7 ? 30.958 66.322 7.632 1.00 36.87 7 VAL B O 1
ATOM 557 N N . GLN B 1 8 ? 31.321 68.438 6.944 1.00 34.85 8 GLN B N 1
ATOM 558 C CA . GLN B 1 8 ? 29.925 68.830 7.093 1.00 34.40 8 GLN B CA 1
ATOM 559 C C . GLN B 1 8 ? 28.999 68.253 6.003 1.00 34.88 8 GLN B C 1
ATOM 560 O O . GLN B 1 8 ? 27.837 67.927 6.284 1.00 35.06 8 GLN B O 1
ATOM 562 N N . ILE B 1 9 ? 29.491 68.106 4.772 1.00 34.59 9 ILE B N 1
ATOM 563 C CA . ILE B 1 9 ? 28.680 67.487 3.748 1.00 34.56 9 ILE B CA 1
ATOM 564 C C . ILE B 1 9 ? 28.391 66.058 4.195 1.00 35.93 9 ILE B C 1
ATOM 565 O O . ILE B 1 9 ? 27.254 65.583 4.100 1.00 36.76 9 ILE B O 1
ATOM 570 N N . LEU B 1 10 ? 29.417 65.370 4.702 1.00 35.88 10 LEU B N 1
ATOM 571 C CA . LEU B 1 10 ? 29.253 63.981 5.119 1.00 36.13 10 LEU B CA 1
ATOM 572 C C . LEU B 1 10 ? 28.372 63.833 6.352 1.00 36.55 10 LEU B C 1
ATOM 573 O O . LEU B 1 10 ? 27.779 62.780 6.587 1.00 36.61 10 LEU B O 1
ATOM 578 N N . LYS B 1 11 ? 28.273 64.865 7.166 1.00 36.81 11 LYS B N 1
ATOM 579 C CA . LYS B 1 11 ? 27.460 64.725 8.360 1.00 37.56 11 LYS B CA 1
ATOM 580 C C . LYS B 1 11 ? 26.005 64.777 7.946 1.00 37.80 11 LYS B C 1
ATOM 581 O O . LYS B 1 11 ? 25.135 64.107 8.519 1.00 38.39 11 LYS B O 1
ATOM 587 N N . ALA B 1 12 ? 25.746 65.589 6.935 1.00 37.28 12 ALA B N 1
ATOM 588 C CA . ALA B 1 12 ? 24.399 65.802 6.466 1.00 36.75 12 ALA B CA 1
ATOM 589 C C . ALA B 1 12 ? 23.834 64.534 5.781 1.00 36.07 12 ALA B C 1
ATOM 590 O O . ALA B 1 12 ? 22.640 64.178 5.944 1.00 36.04 12 ALA B O 1
ATOM 592 N N . VAL B 1 13 ? 24.685 63.836 5.040 1.00 35.66 13 VAL B N 1
ATOM 593 C CA . VAL B 1 13 ? 24.258 62.611 4.380 1.00 35.07 13 VAL B CA 1
ATOM 594 C C . VAL B 1 13 ? 23.845 61.648 5.488 1.00 36.29 13 VAL B C 1
ATOM 595 O O . VAL B 1 13 ? 22.762 61.007 5.499 1.00 37.21 13 VAL B O 1
ATOM 599 N N . SER B 1 14 ? 24.707 61.560 6.468 1.00 35.43 14 SER B N 1
ATOM 600 C CA . SER B 1 14 ? 24.402 60.742 7.616 1.00 35.56 14 SER B CA 1
ATOM 601 C C . SER B 1 14 ? 23.065 61.109 8.288 1.00 35.28 14 SER B C 1
ATOM 602 O O . SER B 1 14 ? 22.325 60.240 8.724 1.00 36.80 14 SER B O 1
ATOM 605 N N . GLU B 1 15 ? 22.721 62.390 8.368 1.00 34.77 15 GLU B N 1
ATOM 606 C CA . GLU B 1 15 ? 21.479 62.796 9.035 1.00 33.49 15 GLU B CA 1
ATOM 607 C C . GLU B 1 15 ? 20.192 62.410 8.242 1.00 33.29 15 GLU B C 1
ATOM 608 O O . GLU B 1 15 ? 19.144 62.111 8.861 1.00 31.76 15 GLU B O 1
ATOM 614 N N . PHE B 1 16 ? 20.292 62.448 6.903 1.00 32.17 16 PHE B N 1
ATOM 615 C CA . PHE B 1 16 ? 19.227 62.101 5.992 1.00 32.28 16 PHE B CA 1
ATOM 616 C C . PHE B 1 16 ? 18.946 60.606 5.981 1.00 34.22 16 PHE B C 1
ATOM 617 O O . PHE B 1 16 ? 17.762 60.198 5.982 1.00 34.87 16 PHE B O 1
ATOM 625 N N . TYR B 1 17 ? 20.016 59.794 5.950 1.00 34.83 17 TYR B N 1
ATOM 626 C CA . TYR B 1 17 ? 19.930 58.334 5.883 1.00 34.22 17 TYR B CA 1
ATOM 627 C C . TYR B 1 17 ? 20.437 57.641 7.123 1.00 35.25 17 TYR B C 1
ATOM 628 O O . TYR B 1 17 ? 21.459 56.928 7.060 1.00 34.75 17 TYR B O 1
ATOM 637 N N . PRO B 1 18 ? 19.696 57.752 8.227 1.00 36.21 18 PRO B N 1
ATOM 638 C CA . PRO B 1 18 ? 20.092 57.125 9.493 1.00 37.10 18 PRO B CA 1
ATOM 639 C C . PRO B 1 18 ? 20.067 55.620 9.330 1.00 39.37 18 PRO B C 1
ATOM 640 O O . PRO B 1 18 ? 19.032 55.055 8.973 1.00 39.73 18 PRO B O 1
ATOM 644 N N . GLY B 1 19 ? 21.178 54.966 9.610 1.00 41.78 19 GLY B N 1
ATOM 645 C CA . GLY B 1 19 ? 21.259 53.520 9.486 1.00 43.83 19 GLY B CA 1
ATOM 646 C C . GLY B 1 19 ? 21.673 52.953 8.122 1.00 45.47 19 GLY B C 1
ATOM 647 O O . GLY B 1 19 ? 21.776 51.737 7.996 1.00 46.57 19 GLY B O 1
ATOM 648 N N . ARG B 1 20 ? 21.915 53.782 7.106 1.00 46.13 20 ARG B N 1
ATOM 649 C CA . ARG B 1 20 ? 22.246 53.251 5.776 1.00 46.84 20 ARG B CA 1
ATOM 650 C C . ARG B 1 20 ? 23.547 53.858 5.237 1.00 46.97 20 ARG B C 1
ATOM 651 O O . ARG B 1 20 ? 23.996 53.512 4.142 1.00 46.93 20 ARG B O 1
ATOM 659 N N . PHE B 1 21 ? 24.134 54.772 5.998 1.00 46.76 21 PHE B N 1
ATOM 660 C CA . PHE B 1 21 ? 25.382 55.398 5.609 1.00 46.87 21 PHE B CA 1
ATOM 661 C C . PHE B 1 21 ? 26.283 55.476 6.817 1.00 48.14 21 PHE B C 1
ATOM 662 O O . PHE B 1 21 ? 26.117 56.368 7.645 1.00 49.18 21 PHE B O 1
ATOM 670 N N . GLN B 1 22 ? 27.230 54.543 6.919 1.00 48.98 22 GLN B N 1
ATOM 671 C CA . GLN B 1 22 ? 28.208 54.527 8.011 1.00 49.01 22 GLN B CA 1
ATOM 672 C C . GLN B 1 22 ? 29.580 54.035 7.500 1.00 48.74 22 GLN B C 1
ATOM 673 O O . GLN B 1 22 ? 29.910 52.856 7.613 1.00 48.77 22 GLN B O 1
ATOM 675 N N . PRO B 1 23 ? 30.379 54.943 6.954 1.00 48.11 23 PRO B N 1
ATOM 676 C CA . PRO B 1 23 ? 31.697 54.592 6.397 1.00 47.74 23 PRO B CA 1
ATOM 677 C C . PRO B 1 23 ? 32.573 53.908 7.453 1.00 47.64 23 PRO B C 1
ATOM 678 O O . PRO B 1 23 ? 32.559 54.342 8.594 1.00 47.55 23 PRO B O 1
ATOM 682 N N . ASP B 1 24 ? 33.327 52.875 7.089 1.00 47.47 24 ASP B N 1
ATOM 683 C CA . ASP B 1 24 ? 34.158 52.193 8.078 1.00 47.36 24 ASP B CA 1
ATOM 684 C C . ASP B 1 24 ? 35.319 53.061 8.599 1.00 47.22 24 ASP B C 1
ATOM 685 O O . ASP B 1 24 ? 35.667 52.975 9.782 1.00 47.77 24 ASP B O 1
ATOM 687 N N . ASP B 1 25 ? 35.910 53.878 7.721 1.00 46.26 25 ASP B N 1
ATOM 688 C CA . ASP B 1 25 ? 37.016 54.784 8.058 1.00 45.34 25 ASP B CA 1
ATOM 689 C C . ASP B 1 25 ? 36.668 56.236 7.686 1.00 44.57 25 ASP B C 1
ATOM 690 O O . ASP B 1 25 ? 36.927 56.674 6.555 1.00 44.57 25 ASP B O 1
ATOM 695 N N . LEU B 1 26 ? 36.090 56.978 8.632 1.00 43.82 26 LEU B N 1
ATOM 696 C CA . LEU B 1 26 ? 35.589 58.342 8.370 1.00 43.11 26 LEU B CA 1
ATOM 697 C C . LEU B 1 26 ? 36.654 59.330 7.880 1.00 42.64 26 LEU B C 1
ATOM 698 O O . LEU B 1 26 ? 36.415 60.082 6.929 1.00 43.12 26 LEU B O 1
ATOM 703 N N . LYS B 1 27 ? 37.828 59.308 8.490 1.00 41.41 27 LYS B N 1
ATOM 704 C CA . LYS B 1 27 ? 38.867 60.251 8.119 1.00 41.39 27 LYS B CA 1
ATOM 705 C C . LYS B 1 27 ? 39.415 59.965 6.720 1.00 41.35 27 LYS B C 1
ATOM 706 O O . LYS B 1 27 ? 39.846 60.882 6.012 1.00 41.47 27 LYS B O 1
ATOM 708 N N . GLY B 1 28 ? 39.399 58.689 6.334 1.00 40.96 28 GLY B N 1
ATOM 709 C CA . GLY B 1 28 ? 39.840 58.262 5.025 1.00 39.37 28 GLY B CA 1
ATOM 710 C C . GLY B 1 28 ? 38.800 58.657 3.995 1.00 39.21 28 GLY B C 1
ATOM 711 O O . GLY B 1 28 ? 39.146 59.046 2.876 1.00 39.14 28 GLY B O 1
ATOM 712 N N . THR B 1 29 ? 37.524 58.578 4.367 1.00 38.24 29 THR B N 1
ATOM 713 C CA . THR B 1 29 ? 36.478 58.934 3.426 1.00 37.09 29 THR B CA 1
ATOM 714 C C . THR B 1 29 ? 36.526 60.434 3.199 1.00 37.10 29 THR B C 1
ATOM 715 O O . THR B 1 29 ? 36.351 60.904 2.057 1.00 37.29 29 THR B O 1
ATOM 719 N N . VAL B 1 30 ? 36.789 61.184 4.271 1.00 35.86 30 VAL B N 1
ATOM 720 C CA . VAL B 1 30 ? 36.943 62.620 4.130 1.00 35.46 30 VAL B CA 1
ATOM 721 C C . VAL B 1 30 ? 38.102 62.928 3.189 1.00 35.58 30 VAL B C 1
ATOM 722 O O . VAL B 1 30 ? 37.973 63.734 2.275 1.00 36.20 30 VAL B O 1
ATOM 726 N N . LYS B 1 31 ? 39.231 62.271 3.382 1.00 35.06 31 LYS B N 1
ATOM 727 C CA . LYS B 1 31 ? 40.373 62.572 2.532 1.00 35.49 31 LYS B CA 1
ATOM 728 C C . LYS B 1 31 ? 40.091 62.289 1.049 1.00 35.19 31 LYS B C 1
ATOM 729 O O . LYS B 1 31 ? 40.490 63.074 0.188 1.00 35.43 31 LYS B O 1
ATOM 731 N N . ALA B 1 32 ? 39.402 61.189 0.760 1.00 34.64 32 ALA B N 1
ATOM 732 C CA . ALA B 1 32 ? 39.107 60.810 -0.631 1.00 34.79 32 ALA B CA 1
ATOM 733 C C . ALA B 1 32 ? 38.033 61.684 -1.304 1.00 35.08 32 ALA B C 1
ATOM 734 O O . ALA B 1 32 ? 38.212 62.079 -2.459 1.00 35.83 32 ALA B O 1
ATOM 736 N N . TRP B 1 33 ? 36.928 61.982 -0.609 1.00 34.25 33 TRP B N 1
ATOM 737 C CA . TRP B 1 33 ? 35.897 62.833 -1.213 1.00 34.17 33 TRP B CA 1
ATOM 738 C C . TRP B 1 33 ? 36.468 64.249 -1.480 1.00 34.45 33 TRP B C 1
ATOM 739 O O . TRP B 1 33 ? 36.123 64.910 -2.484 1.00 36.08 33 TRP B O 1
ATOM 750 N N . HIS B 1 34 ? 37.353 64.709 -0.606 1.00 33.82 34 HIS B N 1
ATOM 751 C CA . HIS B 1 34 ? 38.019 66.001 -0.808 1.00 33.31 34 HIS B CA 1
ATOM 752 C C . HIS B 1 34 ? 38.791 66.123 -2.134 1.00 33.87 34 HIS B C 1
ATOM 753 O O . HIS B 1 34 ? 38.899 67.233 -2.687 1.00 33.47 34 HIS B O 1
ATOM 760 N N . ARG B 1 35 ? 39.330 65.005 -2.640 1.00 33.96 35 ARG B N 1
ATOM 761 C CA . ARG B 1 35 ? 40.090 65.044 -3.898 1.00 34.38 35 ARG B CA 1
ATOM 762 C C . ARG B 1 35 ? 39.183 65.519 -5.024 1.00 33.93 35 ARG B C 1
ATOM 763 O O . ARG B 1 35 ? 39.654 66.111 -5.996 1.00 34.87 35 ARG B O 1
ATOM 771 N N . VAL B 1 36 ? 37.902 65.226 -4.891 1.00 32.72 36 VAL B N 1
ATOM 772 C CA . VAL B 1 36 ? 36.904 65.643 -5.849 1.00 32.31 36 VAL B CA 1
ATOM 773 C C . VAL B 1 36 ? 36.238 66.954 -5.415 1.00 33.35 36 VAL B C 1
ATOM 774 O O . VAL B 1 36 ? 36.059 67.848 -6.231 1.00 33.20 36 VAL B O 1
ATOM 778 N N . LEU B 1 37 ? 35.841 67.062 -4.148 1.00 33.74 37 LEU B N 1
ATOM 779 C CA . LEU B 1 37 ? 35.139 68.273 -3.716 1.00 35.10 37 LEU B CA 1
ATOM 780 C C . LEU B 1 37 ? 36.007 69.554 -3.594 1.00 35.77 37 LEU B C 1
ATOM 781 O O . LEU B 1 37 ? 35.466 70.656 -3.460 1.00 36.90 37 LEU B O 1
ATOM 786 N N . ALA B 1 38 ? 37.327 69.444 -3.656 1.00 35.98 38 ALA B N 1
ATOM 787 C CA . ALA B 1 38 ? 38.148 70.669 -3.560 1.00 36.26 38 ALA B CA 1
ATOM 788 C C . ALA B 1 38 ? 37.881 71.646 -4.712 1.00 36.99 38 ALA B C 1
ATOM 789 O O . ALA B 1 38 ? 38.376 72.785 -4.727 1.00 35.57 38 ALA B O 1
ATOM 791 N N . GLU B 1 39 ? 37.081 71.206 -5.675 1.00 37.61 39 GLU B N 1
ATOM 792 C CA . GLU B 1 39 ? 36.754 72.073 -6.797 1.00 38.95 39 GLU B CA 1
ATOM 793 C C . GLU B 1 39 ? 35.429 72.860 -6.606 1.00 38.70 39 GLU B C 1
ATOM 794 O O . GLU B 1 39 ? 35.209 73.879 -7.257 1.00 38.91 39 GLU B O 1
ATOM 800 N N . TYR B 1 40 ? 34.575 72.400 -5.691 1.00 38.19 40 TYR B N 1
ATOM 801 C CA . TYR B 1 40 ? 33.244 72.972 -5.493 1.00 37.57 40 TYR B CA 1
ATOM 802 C C . TYR B 1 40 ? 33.040 73.775 -4.207 1.00 37.29 40 TYR B C 1
ATOM 803 O O . TYR B 1 40 ? 33.839 73.690 -3.267 1.00 37.14 40 TYR B O 1
ATOM 812 N N . GLU B 1 41 ? 31.941 74.533 -4.180 1.00 36.94 41 GLU B N 1
ATOM 813 C CA . GLU B 1 41 ? 31.554 75.357 -3.036 1.00 36.59 41 GLU B CA 1
ATOM 814 C C . GLU B 1 41 ? 30.550 74.666 -2.103 1.00 36.31 41 GLU B C 1
ATOM 815 O O . GLU B 1 41 ? 29.629 73.969 -2.552 1.00 36.18 41 GLU B O 1
ATOM 817 N N . LEU B 1 42 ? 30.731 74.866 -0.800 1.00 35.94 42 LEU B N 1
ATOM 818 C CA . LEU B 1 42 ? 29.911 74.210 0.220 1.00 35.31 42 LEU B CA 1
ATOM 819 C C . LEU B 1 42 ? 28.398 74.392 0.046 1.00 35.15 42 LEU B C 1
ATOM 820 O O . LEU B 1 42 ? 27.657 73.427 0.021 1.00 35.60 42 LEU B O 1
ATOM 825 N N . GLU B 1 43 ? 27.942 75.623 -0.073 1.00 34.64 43 GLU B N 1
ATOM 826 C CA . GLU B 1 43 ? 26.510 75.876 -0.167 1.00 34.81 43 GLU B CA 1
ATOM 827 C C . GLU B 1 43 ? 25.847 75.211 -1.380 1.00 35.23 43 GLU B C 1
ATOM 828 O O . GLU B 1 43 ? 24.718 74.708 -1.273 1.00 34.95 43 GLU B O 1
ATOM 830 N N . GLU B 1 44 ? 26.531 75.177 -2.526 1.00 35.38 44 GLU B N 1
ATOM 831 C CA . GLU B 1 44 ? 25.905 74.570 -3.714 1.00 35.61 44 GLU B CA 1
ATOM 832 C C . GLU B 1 44 ? 25.628 73.075 -3.541 1.00 35.52 44 GLU B C 1
ATOM 833 O O . GLU B 1 44 ? 24.550 72.587 -3.926 1.00 36.03 44 GLU B O 1
ATOM 835 N N . ILE B 1 45 ? 26.595 72.375 -2.946 1.00 34.44 45 ILE B N 1
ATOM 836 C CA . ILE B 1 45 ? 26.536 70.967 -2.760 1.00 33.63 45 ILE B CA 1
ATOM 837 C C . ILE B 1 45 ? 25.500 70.620 -1.689 1.00 34.89 45 ILE B C 1
ATOM 838 O O . ILE B 1 45 ? 24.860 69.577 -1.763 1.00 35.54 45 ILE B O 1
ATOM 851 N N . ASN B 1 47 ? 22.685 72.234 -1.141 1.00 36.48 47 ASN B N 1
ATOM 852 C CA . ASN B 1 47 ? 21.385 72.313 -1.791 1.00 36.19 47 ASN B CA 1
ATOM 853 C C . ASN B 1 47 ? 21.088 71.114 -2.685 1.00 36.54 47 ASN B C 1
ATOM 854 O O . ASN B 1 47 ? 19.939 70.643 -2.722 1.00 36.40 47 ASN B O 1
ATOM 859 N N . ASN B 1 48 ? 22.104 70.664 -3.424 1.00 35.97 48 ASN B N 1
ATOM 860 C CA . ASN B 1 48 ? 21.966 69.498 -4.276 1.00 36.75 48 ASN B CA 1
ATOM 861 C C . ASN B 1 48 ? 21.682 68.228 -3.457 1.00 37.86 48 ASN B C 1
ATOM 862 O O . ASN B 1 48 ? 21.014 67.310 -3.954 1.00 39.17 48 ASN B O 1
ATOM 867 N N . LEU B 1 49 ? 22.205 68.136 -2.229 1.00 37.37 49 LEU B N 1
ATOM 868 C CA . LEU B 1 49 ? 21.875 66.995 -1.373 1.00 36.83 49 LEU B CA 1
ATOM 869 C C . LEU B 1 49 ? 20.384 66.981 -0.995 1.00 36.70 49 LEU B C 1
ATOM 870 O O . LEU B 1 49 ? 19.750 65.935 -0.969 1.00 37.12 49 LEU B O 1
ATOM 875 N N . THR B 1 50 ? 19.821 68.148 -0.710 1.00 35.99 50 THR B N 1
ATOM 876 C CA . THR B 1 50 ? 18.418 68.235 -0.363 1.00 35.27 50 THR B CA 1
ATOM 877 C C . THR B 1 50 ? 17.540 67.773 -1.534 1.00 35.83 50 THR B C 1
ATOM 878 O O . THR B 1 50 ? 16.635 66.968 -1.345 1.00 34.49 50 THR B O 1
ATOM 882 N N . ASP B 1 51 ? 17.805 68.280 -2.746 1.00 36.08 51 ASP B N 1
ATOM 883 C CA . ASP B 1 51 ? 17.041 67.843 -3.896 1.00 36.88 51 ASP B CA 1
ATOM 884 C C . ASP B 1 51 ? 17.242 66.330 -4.103 1.00 37.51 51 ASP B C 1
ATOM 885 O O . ASP B 1 51 ? 16.293 65.626 -4.448 1.00 38.17 51 ASP B O 1
ATOM 890 N N . TYR B 1 52 ? 18.457 65.817 -3.886 1.00 37.16 52 TYR B N 1
ATOM 891 C CA . TYR B 1 52 ? 18.694 64.375 -3.991 1.00 36.49 52 TYR B CA 1
ATOM 892 C C . TYR B 1 52 ? 17.826 63.548 -3.016 1.00 37.61 52 TYR B C 1
ATOM 893 O O . TYR B 1 52 ? 17.219 62.522 -3.385 1.00 39.99 52 TYR B O 1
ATOM 902 N N . ALA B 1 53 ? 17.738 63.971 -1.773 1.00 36.76 53 ALA B N 1
ATOM 903 C CA . ALA B 1 53 ? 16.950 63.220 -0.802 1.00 36.04 53 ALA B CA 1
ATOM 904 C C . ALA B 1 53 ? 15.410 63.237 -0.982 1.00 36.47 53 ALA B C 1
ATOM 905 O O . ALA B 1 53 ? 14.723 62.397 -0.403 1.00 35.15 53 ALA B O 1
ATOM 907 N N . LYS B 1 54 ? 14.834 64.181 -1.737 1.00 36.98 54 LYS B N 1
ATOM 908 C CA . LYS B 1 54 ? 13.380 64.153 -1.882 1.00 36.78 54 LYS B CA 1
ATOM 909 C C . LYS B 1 54 ? 12.988 62.923 -2.685 1.00 36.24 54 LYS B C 1
ATOM 910 O O . LYS B 1 54 ? 11.856 62.456 -2.597 1.00 34.59 54 LYS B O 1
ATOM 916 N N . VAL B 1 55 ? 13.883 62.444 -3.531 1.00 36.30 55 VAL B N 1
ATOM 917 C CA . VAL B 1 55 ? 13.451 61.363 -4.398 1.00 37.57 55 VAL B CA 1
ATOM 918 C C . VAL B 1 55 ? 14.303 60.095 -4.403 1.00 38.30 55 VAL B C 1
ATOM 919 O O . VAL B 1 55 ? 14.103 59.250 -5.248 1.00 39.84 55 VAL B O 1
ATOM 923 N N . ASN B 1 56 ? 15.248 59.945 -3.484 1.00 38.68 56 ASN B N 1
ATOM 924 C CA . ASN B 1 56 ? 16.117 58.760 -3.486 1.00 37.84 56 ASN B CA 1
ATOM 925 C C . ASN B 1 56 ? 16.117 57.973 -2.191 1.00 37.64 56 ASN B C 1
ATOM 926 O O . ASN B 1 56 ? 16.434 58.514 -1.146 1.00 37.44 56 ASN B O 1
ATOM 931 N N . LYS B 1 57 ? 15.830 56.684 -2.285 1.00 38.30 57 LYS B N 1
ATOM 932 C CA . LYS B 1 57 ? 15.850 55.757 -1.136 1.00 39.66 57 LYS B CA 1
ATOM 933 C C . LYS B 1 57 ? 17.288 55.305 -0.691 1.00 39.55 57 LYS B C 1
ATOM 934 O O . LYS B 1 57 ? 17.497 54.892 0.459 1.00 39.51 57 LYS B O 1
ATOM 940 N N . PHE B 1 58 ? 18.265 55.394 -1.590 1.00 39.10 58 PHE B N 1
ATOM 941 C CA . PHE B 1 58 ? 19.643 55.057 -1.256 1.00 39.49 58 PHE B CA 1
ATOM 942 C C . PHE B 1 58 ? 20.530 56.284 -1.171 1.00 38.29 58 PHE B C 1
ATOM 943 O O . PHE B 1 58 ? 20.372 57.225 -1.936 1.00 38.93 58 PHE B O 1
ATOM 951 N N . PRO B 1 59 ? 21.493 56.247 -0.261 1.00 37.61 59 PRO B N 1
ATOM 952 C CA . PRO B 1 59 ? 22.431 57.364 -0.025 1.00 37.21 59 PRO B CA 1
ATOM 953 C C . PRO B 1 59 ? 23.282 57.683 -1.273 1.00 37.35 59 PRO B C 1
ATOM 954 O O . PRO B 1 59 ? 23.629 56.781 -1.997 1.00 38.67 59 PRO B O 1
ATOM 958 N N . PRO B 1 60 ? 23.637 58.930 -1.505 1.00 37.40 60 PRO B N 1
ATOM 959 C CA . PRO B 1 60 ? 24.392 59.323 -2.717 1.00 37.15 60 PRO B CA 1
ATOM 960 C C . PRO B 1 60 ? 25.885 58.951 -2.752 1.00 38.28 60 PRO B C 1
ATOM 961 O O . PRO B 1 60 ? 26.421 58.737 -1.675 1.00 39.92 60 PRO B O 1
ATOM 965 N N . THR B 1 61 ? 26.514 58.843 -3.939 1.00 37.37 61 THR B N 1
ATOM 966 C CA . THR B 1 61 ? 27.970 58.819 -4.063 1.00 37.30 61 THR B CA 1
ATOM 967 C C . THR B 1 61 ? 28.412 60.266 -4.285 1.00 38.30 61 THR B C 1
ATOM 968 O O . THR B 1 61 ? 27.559 61.136 -4.578 1.00 37.84 61 THR B O 1
ATOM 972 N N . VAL B 1 62 ? 29.720 60.546 -4.201 1.00 37.48 62 VAL B N 1
ATOM 973 C CA . VAL B 1 62 ? 30.135 61.931 -4.386 1.00 37.45 62 VAL B CA 1
ATOM 974 C C . VAL B 1 62 ? 29.747 62.417 -5.750 1.00 38.17 62 VAL B C 1
ATOM 975 O O . VAL B 1 62 ? 29.504 63.600 -5.950 1.00 39.05 62 VAL B O 1
ATOM 979 N N . SER B 1 63 ? 29.683 61.536 -6.728 1.00 38.29 63 SER B N 1
ATOM 980 C CA . SER B 1 63 ? 29.305 62.057 -8.032 1.00 38.25 63 SER B CA 1
ATOM 981 C C . SER B 1 63 ? 27.806 62.408 -8.138 1.00 38.67 63 SER B C 1
ATOM 982 O O . SER B 1 63 ? 27.405 63.103 -9.060 1.00 37.07 63 SER B O 1
ATOM 985 N N . ASP B 1 64 ? 26.955 61.893 -7.242 1.00 39.12 64 ASP B N 1
ATOM 986 C CA . ASP B 1 64 ? 25.534 62.208 -7.389 1.00 39.64 64 ASP B CA 1
ATOM 987 C C . ASP B 1 64 ? 25.252 63.648 -6.968 1.00 40.01 64 ASP B C 1
ATOM 988 O O . ASP B 1 64 ? 24.178 64.176 -7.258 1.00 40.15 64 ASP B O 1
ATOM 993 N N . LEU B 1 65 ? 26.195 64.251 -6.256 1.00 39.84 65 LEU B N 1
ATOM 994 C CA . LEU B 1 65 ? 26.000 65.564 -5.682 1.00 41.25 65 LEU B CA 1
ATOM 995 C C . LEU B 1 65 ? 26.565 66.703 -6.529 1.00 41.69 65 LEU B C 1
ATOM 996 O O . LEU B 1 65 ? 26.548 67.836 -6.090 1.00 41.98 65 LEU B O 1
ATOM 1001 N N . LEU B 1 66 ? 27.010 66.424 -7.748 1.00 42.78 66 LEU B N 1
ATOM 1002 C CA . LEU B 1 66 ? 27.693 67.440 -8.532 1.00 43.86 66 LEU B CA 1
ATOM 1003 C C . LEU B 1 66 ? 26.792 68.205 -9.488 1.00 45.28 66 LEU B C 1
ATOM 1004 O O . LEU B 1 66 ? 27.204 69.208 -10.096 1.00 45.45 66 LEU B O 1
ATOM 1009 N N . LYS B 1 67 ? 25.575 67.710 -9.652 1.00 46.87 67 LYS B N 1
ATOM 1010 C CA . LYS B 1 67 ? 24.557 68.447 -10.413 1.00 48.42 67 LYS B CA 1
ATOM 1011 C C . LYS B 1 67 ? 23.180 68.010 -9.900 1.00 49.15 67 LYS B C 1
ATOM 1012 O O . LYS B 1 67 ? 23.095 67.324 -8.829 1.00 49.62 67 LYS B O 1
ATOM 1022 N N . ILE C 1 2 ? 5.610 72.469 10.286 1.00 30.53 2 ILE C N 1
ATOM 1023 C CA . ILE C 1 2 ? 6.667 72.976 11.149 1.00 29.24 2 ILE C CA 1
ATOM 1024 C C . ILE C 1 2 ? 7.529 71.847 11.774 1.00 31.09 2 ILE C C 1
ATOM 1025 O O . ILE C 1 2 ? 7.178 70.650 11.713 1.00 31.51 2 ILE C O 1
ATOM 1030 N N . GLU C 1 3 ? 8.653 72.243 12.370 1.00 32.81 3 GLU C N 1
ATOM 1031 C CA . GLU C 1 3 ? 9.670 71.333 12.919 1.00 34.70 3 GLU C CA 1
ATOM 1032 C C . GLU C 1 3 ? 9.099 70.442 14.010 1.00 34.51 3 GLU C C 1
ATOM 1033 O O . GLU C 1 3 ? 9.413 69.247 14.090 1.00 34.78 3 GLU C O 1
ATOM 1039 N N . LYS C 1 4 ? 8.217 71.016 14.810 1.00 34.00 4 LYS C N 1
ATOM 1040 C CA . LYS C 1 4 ? 7.573 70.277 15.873 1.00 34.29 4 LYS C CA 1
ATOM 1041 C C . LYS C 1 4 ? 6.646 69.196 15.308 1.00 33.99 4 LYS C C 1
ATOM 1042 O O . LYS C 1 4 ? 6.357 68.227 15.985 1.00 33.82 4 LYS C O 1
ATOM 1048 N N . ASP C 1 5 ? 6.218 69.317 14.051 1.00 34.03 5 ASP C N 1
ATOM 1049 C CA . ASP C 1 5 ? 5.385 68.261 13.471 1.00 33.60 5 ASP C CA 1
ATOM 1050 C C . ASP C 1 5 ? 6.270 67.179 12.841 1.00 33.51 5 ASP C C 1
ATOM 1051 O O . ASP C 1 5 ? 5.856 66.043 12.695 1.00 33.19 5 ASP C O 1
ATOM 1056 N N . VAL C 1 6 ? 7.497 67.538 12.468 1.00 34.14 6 VAL C N 1
ATOM 1057 C CA . VAL C 1 6 ? 8.471 66.570 11.978 1.00 33.03 6 VAL C CA 1
ATOM 1058 C C . VAL C 1 6 ? 8.917 65.689 13.165 1.00 33.63 6 VAL C C 1
ATOM 1059 O O . VAL C 1 6 ? 9.095 64.470 13.029 1.00 33.73 6 VAL C O 1
ATOM 1063 N N . VAL C 1 7 ? 9.118 66.298 14.338 1.00 33.73 7 VAL C N 1
ATOM 1064 C CA . VAL C 1 7 ? 9.405 65.497 15.524 1.00 33.36 7 VAL C CA 1
ATOM 1065 C C . VAL C 1 7 ? 8.308 64.405 15.677 1.00 34.46 7 VAL C C 1
ATOM 1066 O O . VAL C 1 7 ? 8.617 63.248 16.016 1.00 34.65 7 VAL C O 1
ATOM 1070 N N . GLN C 1 8 ? 7.045 64.758 15.394 1.00 34.59 8 GLN C N 1
ATOM 1071 C CA . GLN C 1 8 ? 5.922 63.797 15.443 1.00 35.19 8 GLN C CA 1
ATOM 1072 C C . GLN C 1 8 ? 5.993 62.673 14.395 1.00 35.23 8 GLN C C 1
ATOM 1073 O O . GLN C 1 8 ? 5.702 61.525 14.694 1.00 35.72 8 GLN C O 1
ATOM 1079 N N . ILE C 1 9 ? 6.360 62.996 13.158 1.00 35.63 9 ILE C N 1
ATOM 1080 C CA . ILE C 1 9 ? 6.483 61.982 12.148 1.00 35.27 9 ILE C CA 1
ATOM 1081 C C . ILE C 1 9 ? 7.594 61.036 12.587 1.00 36.81 9 ILE C C 1
ATOM 1082 O O . ILE C 1 9 ? 7.432 59.801 12.543 1.00 38.31 9 ILE C O 1
ATOM 1087 N N . LEU C 1 10 ? 8.725 61.587 13.038 1.00 36.80 10 LEU C N 1
ATOM 1088 C CA . LEU C 1 10 ? 9.862 60.733 13.449 1.00 36.51 10 LEU C CA 1
ATOM 1089 C C . LEU C 1 10 ? 9.542 59.823 14.655 1.00 36.21 10 LEU C C 1
ATOM 1090 O O . LEU C 1 10 ? 10.043 58.685 14.712 1.00 36.16 10 LEU C O 1
ATOM 1095 N N . LYS C 1 11 ? 8.738 60.302 15.617 1.00 35.75 11 LYS C N 1
ATOM 1096 C CA . LYS C 1 11 ? 8.379 59.460 16.773 1.00 35.36 11 LYS C CA 1
ATOM 1097 C C . LYS C 1 11 ? 7.522 58.284 16.296 1.00 35.27 11 LYS C C 1
ATOM 1098 O O . LYS C 1 11 ? 7.706 57.154 16.733 1.00 34.75 11 LYS C O 1
ATOM 1100 N N . ALA C 1 12 ? 6.586 58.574 15.398 1.00 35.52 12 ALA C N 1
ATOM 1101 C CA . ALA C 1 12 ? 5.705 57.556 14.803 1.00 35.77 12 ALA C CA 1
ATOM 1102 C C . ALA C 1 12 ? 6.483 56.448 14.085 1.00 35.67 12 ALA C C 1
ATOM 1103 O O . ALA C 1 12 ? 6.143 55.261 14.235 1.00 36.68 12 ALA C O 1
ATOM 1105 N N . VAL C 1 13 ? 7.534 56.823 13.339 1.00 36.54 13 VAL C N 1
ATOM 1106 C CA . VAL C 1 13 ? 8.398 55.850 12.647 1.00 36.44 13 VAL C CA 1
ATOM 1107 C C . VAL C 1 13 ? 9.060 54.946 13.683 1.00 38.12 13 VAL C C 1
ATOM 1108 O O . VAL C 1 13 ? 9.126 53.709 13.545 1.00 39.18 13 VAL C O 1
ATOM 1112 N N . SER C 1 14 ? 9.549 55.523 14.762 1.00 38.41 14 SER C N 1
ATOM 1113 C CA . SER C 1 14 ? 10.156 54.627 15.731 1.00 38.22 14 SER C CA 1
ATOM 1114 C C . SER C 1 14 ? 9.134 53.816 16.571 1.00 37.80 14 SER C C 1
ATOM 1115 O O . SER C 1 14 ? 9.471 52.783 17.167 1.00 37.80 14 SER C O 1
ATOM 1118 N N . GLU C 1 15 ? 7.871 54.234 16.582 1.00 37.11 15 GLU C N 1
ATOM 1119 C CA . GLU C 1 15 ? 6.844 53.416 17.245 1.00 35.87 15 GLU C CA 1
ATOM 1120 C C . GLU C 1 15 ? 6.537 52.182 16.366 1.00 35.10 15 GLU C C 1
ATOM 1121 O O . GLU C 1 15 ? 6.256 51.122 16.889 1.00 33.95 15 GLU C O 1
ATOM 1127 N N . PHE C 1 16 ? 6.599 52.345 15.038 1.00 34.68 16 PHE C N 1
ATOM 1128 C CA . PHE C 1 16 ? 6.367 51.259 14.092 1.00 34.18 16 PHE C CA 1
ATOM 1129 C C . PHE C 1 16 ? 7.543 50.289 14.002 1.00 35.34 16 PHE C C 1
ATOM 1130 O O . PHE C 1 16 ? 7.322 49.084 13.769 1.00 36.13 16 PHE C O 1
ATOM 1138 N N . TYR C 1 17 ? 8.775 50.803 14.132 1.00 35.62 17 TYR C N 1
ATOM 1139 C CA . TYR C 1 17 ? 10.016 50.001 14.027 1.00 34.92 17 TYR C CA 1
ATOM 1140 C C . TYR C 1 17 ? 10.927 49.991 15.269 1.00 35.91 17 TYR C C 1
ATOM 1141 O O . TYR C 1 17 ? 12.070 50.446 15.227 1.00 35.46 17 TYR C O 1
ATOM 1150 N N . PRO C 1 18 ? 10.456 49.406 16.354 1.00 36.93 18 PRO C N 1
ATOM 1151 C CA . PRO C 1 18 ? 11.248 49.332 17.576 1.00 38.40 18 PRO C CA 1
ATOM 1152 C C . PRO C 1 18 ? 12.561 48.656 17.284 1.00 40.72 18 PRO C C 1
ATOM 1153 O O . PRO C 1 18 ? 12.528 47.599 16.659 1.00 41.33 18 PRO C O 1
ATOM 1157 N N . GLY C 1 19 ? 13.682 49.217 17.740 1.00 42.50 19 GLY C N 1
ATOM 1158 C CA . GLY C 1 19 ? 14.967 48.572 17.549 1.00 44.23 19 GLY C CA 1
ATOM 1159 C C . GLY C 1 19 ? 15.658 48.746 16.194 1.00 45.83 19 GLY C C 1
ATOM 1160 O O . GLY C 1 19 ? 16.835 48.432 16.083 1.00 46.62 19 GLY C O 1
ATOM 1161 N N . ARG C 1 20 ? 14.973 49.228 15.160 1.00 46.62 20 ARG C N 1
ATOM 1162 C CA . ARG C 1 20 ? 15.638 49.367 13.853 1.00 47.37 20 ARG C CA 1
ATOM 1163 C C . ARG C 1 20 ? 15.775 50.824 13.404 1.00 47.11 20 ARG C C 1
ATOM 1164 O O . ARG C 1 20 ? 16.240 51.080 12.307 1.00 47.74 20 ARG C O 1
ATOM 1172 N N . PHE C 1 21 ? 15.357 51.771 14.234 1.00 46.58 21 PHE C N 1
ATOM 1173 C CA . PHE C 1 21 ? 15.400 53.181 13.846 1.00 46.65 21 PHE C CA 1
ATOM 1174 C C . PHE C 1 21 ? 15.785 54.039 15.037 1.00 47.30 21 PHE C C 1
ATOM 1175 O O . PHE C 1 21 ? 14.963 54.272 15.928 1.00 48.21 21 PHE C O 1
ATOM 1183 N N . GLN C 1 22 ? 17.039 54.480 15.071 1.00 47.18 22 GLN C N 1
ATOM 1184 C CA . GLN C 1 22 ? 17.525 55.328 16.156 1.00 46.70 22 GLN C CA 1
ATOM 1185 C C . GLN C 1 22 ? 18.673 56.193 15.626 1.00 46.10 22 GLN C C 1
ATOM 1186 O O . GLN C 1 22 ? 19.834 55.768 15.628 1.00 46.16 22 GLN C O 1
ATOM 1188 N N . PRO C 1 23 ? 18.337 57.378 15.130 1.00 44.84 23 PRO C N 1
ATOM 1189 C CA . PRO C 1 23 ? 19.333 58.313 14.601 1.00 44.33 23 PRO C CA 1
ATOM 1190 C C . PRO C 1 23 ? 20.397 58.624 15.650 1.00 44.10 23 PRO C C 1
ATOM 1191 O O . PRO C 1 23 ? 20.066 58.807 16.813 1.00 43.92 23 PRO C O 1
ATOM 1195 N N . ASP C 1 24 ? 21.661 58.695 15.249 1.00 44.04 24 ASP C N 1
ATOM 1196 C CA . ASP C 1 24 ? 22.713 58.978 16.218 1.00 43.81 24 ASP C CA 1
ATOM 1197 C C . ASP C 1 24 ? 22.656 60.426 16.697 1.00 43.49 24 ASP C C 1
ATOM 1198 O O . ASP C 1 24 ? 23.278 60.777 17.706 1.00 43.68 24 ASP C O 1
ATOM 1200 N N . ASP C 1 25 ? 21.912 61.255 15.972 1.00 43.02 25 ASP C N 1
ATOM 1201 C CA . ASP C 1 25 ? 21.779 62.683 16.273 1.00 42.59 25 ASP C CA 1
ATOM 1202 C C . ASP C 1 25 ? 20.362 63.143 15.877 1.00 41.89 25 ASP C C 1
ATOM 1203 O O . ASP C 1 25 ? 20.138 63.636 14.769 1.00 41.61 25 ASP C O 1
ATOM 1208 N N . LEU C 1 26 ? 19.412 62.985 16.795 1.00 41.58 26 LEU C N 1
ATOM 1209 C CA . LEU C 1 26 ? 17.995 63.256 16.514 1.00 41.33 26 LEU C CA 1
ATOM 1210 C C . LEU C 1 26 ? 17.725 64.686 16.070 1.00 40.44 26 LEU C C 1
ATOM 1211 O O . LEU C 1 26 ? 16.982 64.920 15.122 1.00 41.11 26 LEU C O 1
ATOM 1216 N N . LYS C 1 27 ? 18.328 65.640 16.753 1.00 39.30 27 LYS C N 1
ATOM 1217 C CA . LYS C 1 27 ? 18.123 67.032 16.413 1.00 39.10 27 LYS C CA 1
ATOM 1218 C C . LYS C 1 27 ? 18.546 67.311 14.975 1.00 38.99 27 LYS C C 1
ATOM 1219 O O . LYS C 1 27 ? 17.851 68.037 14.253 1.00 39.04 27 LYS C O 1
ATOM 1221 N N . GLY C 1 28 ? 19.706 66.767 14.583 1.00 38.29 28 GLY C N 1
ATOM 1222 C CA . GLY C 1 28 ? 20.229 66.920 13.240 1.00 36.52 28 GLY C CA 1
ATOM 1223 C C . GLY C 1 28 ? 19.368 66.206 12.222 1.00 36.43 28 GLY C C 1
ATOM 1224 O O . GLY C 1 28 ? 19.199 66.721 11.122 1.00 36.77 28 GLY C O 1
ATOM 1225 N N . THR C 1 29 ? 18.824 65.030 12.549 1.00 36.41 29 THR C N 1
ATOM 1226 C CA . THR C 1 29 ? 17.927 64.357 11.600 1.00 36.07 29 THR C CA 1
ATOM 1227 C C . THR C 1 29 ? 16.641 65.174 11.411 1.00 37.72 29 THR C C 1
ATOM 1228 O O . THR C 1 29 ? 16.146 6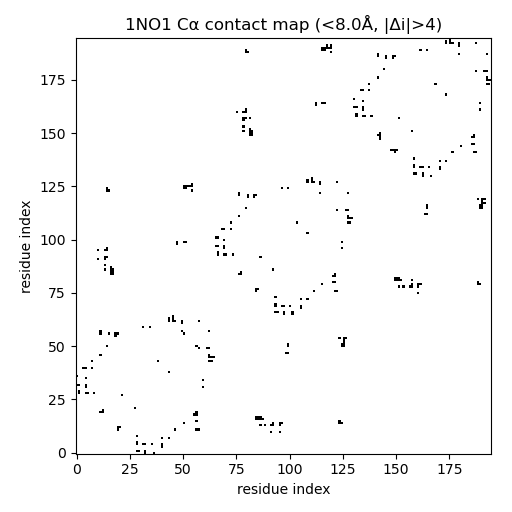5.333 10.278 1.00 38.56 29 THR C O 1
ATOM 1232 N N . VAL C 1 30 ? 16.109 65.719 12.514 1.00 37.98 30 VAL C N 1
ATOM 1233 C CA . VAL C 1 30 ? 14.937 66.571 12.435 1.00 37.37 30 VAL C CA 1
ATOM 1234 C C . VAL C 1 30 ? 15.164 67.766 11.520 1.00 38.20 30 VAL C C 1
ATOM 1235 O O . VAL C 1 30 ? 14.301 68.119 10.706 1.00 38.94 30 VAL C O 1
ATOM 1239 N N . LYS C 1 31 ? 16.308 68.428 11.674 1.00 37.41 31 LYS C N 1
ATOM 1240 C CA . LYS C 1 31 ? 16.580 69.601 10.868 1.00 36.71 31 LYS C CA 1
ATOM 1241 C C . LYS C 1 31 ? 16.686 69.275 9.357 1.00 36.67 31 LYS C C 1
ATOM 1242 O O . LYS C 1 31 ? 16.260 70.068 8.514 1.00 37.59 31 LYS C O 1
ATOM 1244 N N . ALA C 1 32 ? 17.286 68.141 9.020 1.00 34.93 32 ALA C N 1
ATOM 1245 C CA . ALA C 1 32 ? 17.436 67.710 7.636 1.00 34.31 32 ALA C CA 1
ATOM 1246 C C . ALA C 1 32 ? 16.116 67.223 6.986 1.00 34.74 32 ALA C C 1
ATOM 1247 O O . ALA C 1 32 ? 15.855 67.572 5.835 1.00 35.20 32 ALA C O 1
ATOM 1249 N N . TRP C 1 33 ? 15.339 66.360 7.668 1.00 34.23 33 TRP C N 1
ATOM 1250 C CA . TRP C 1 33 ? 14.049 65.926 7.126 1.00 34.39 33 TRP C CA 1
ATOM 1251 C C . TRP C 1 33 ? 13.093 67.151 6.959 1.00 35.72 33 TRP C C 1
ATOM 1252 O O . TRP C 1 33 ? 12.276 67.197 6.016 1.00 36.92 33 TRP C O 1
ATOM 1263 N N . HIS C 1 34 ? 13.239 68.172 7.802 1.00 35.22 34 HIS C N 1
ATOM 1264 C CA . HIS C 1 34 ? 12.383 69.365 7.655 1.00 36.35 34 HIS C CA 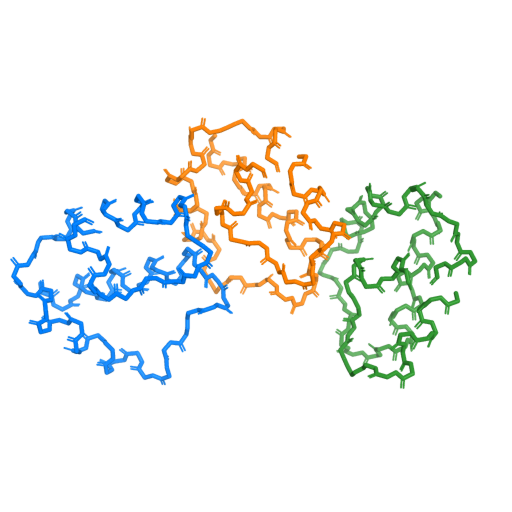1
ATOM 1265 C C . HIS C 1 34 ? 12.646 70.135 6.366 1.00 37.19 34 HIS C C 1
ATOM 1266 O O . HIS C 1 34 ? 11.775 70.838 5.888 1.00 38.65 34 HIS C O 1
ATOM 1273 N N . ARG C 1 35 ? 13.813 69.978 5.767 1.00 38.27 35 ARG C N 1
ATOM 1274 C CA . ARG C 1 35 ? 14.083 70.689 4.521 1.00 38.50 35 ARG C CA 1
ATOM 1275 C C . ARG C 1 35 ? 13.195 70.178 3.389 1.00 38.47 35 ARG C C 1
ATOM 1276 O O . ARG C 1 35 ? 12.973 70.887 2.412 1.00 39.76 35 ARG C O 1
ATOM 1284 N N . VAL C 1 36 ? 12.757 68.927 3.500 1.00 37.83 36 VAL C N 1
ATOM 1285 C CA . VAL C 1 36 ? 11.828 68.307 2.574 1.00 36.26 36 VAL C CA 1
ATOM 1286 C C . VAL C 1 36 ? 10.370 68.439 3.117 1.00 36.98 36 VAL C C 1
ATOM 1287 O O . VAL C 1 36 ? 9.484 68.935 2.411 1.00 37.47 36 VAL C O 1
ATOM 1291 N N . LEU C 1 37 ? 10.129 68.076 4.374 1.00 35.22 37 LEU C N 1
ATOM 1292 C CA . LEU C 1 37 ? 8.757 68.060 4.888 1.00 35.07 37 LEU C CA 1
ATOM 1293 C C . LEU C 1 37 ? 8.028 69.414 5.048 1.00 35.09 37 LEU C C 1
ATOM 1294 O O . LEU C 1 37 ? 6.803 69.445 5.272 1.00 35.45 37 LEU C O 1
ATOM 1299 N N . ALA C 1 38 ? 8.746 70.532 4.912 1.00 34.65 38 ALA C N 1
ATOM 1300 C CA . ALA C 1 38 ? 8.114 71.850 5.013 1.00 33.44 38 ALA C CA 1
ATOM 1301 C C . ALA C 1 38 ? 6.978 72.039 4.013 1.00 33.94 38 ALA C C 1
ATOM 1302 O O . ALA C 1 38 ? 6.052 72.851 4.224 1.00 32.89 38 ALA C O 1
ATOM 1304 N N . GLU C 1 39 ? 7.051 71.334 2.896 1.00 33.97 39 GLU C N 1
ATOM 1305 C CA . GLU C 1 39 ? 6.030 71.506 1.877 1.00 35.15 39 GLU C CA 1
ATOM 1306 C C . GLU C 1 39 ? 4.779 70.586 1.997 1.00 33.92 39 GLU C C 1
ATOM 1307 O O . GLU C 1 39 ? 3.917 70.659 1.155 1.00 32.69 39 GLU C O 1
ATOM 1313 N N . TYR C 1 40 ? 4.687 69.772 3.044 1.00 32.84 40 TYR C N 1
ATOM 1314 C CA . TYR C 1 40 ? 3.619 68.766 3.183 1.00 32.44 40 TYR C CA 1
ATOM 1315 C C . TYR C 1 40 ? 2.778 68.902 4.474 1.00 32.26 40 TYR C C 1
ATOM 1316 O O . TYR C 1 40 ? 3.260 69.441 5.473 1.00 32.48 40 TYR C O 1
ATOM 1325 N N . GLU C 1 41 ? 1.544 68.388 4.472 1.00 31.98 41 GLU C N 1
ATOM 1326 C CA . GLU C 1 41 ? 0.723 68.413 5.689 1.00 32.45 41 GLU C CA 1
ATOM 1327 C C . GLU C 1 41 ? 0.935 67.197 6.579 1.00 32.68 41 GLU C C 1
ATOM 1328 O O . GLU C 1 41 ? 1.049 66.073 6.093 1.00 34.20 41 GLU C O 1
ATOM 1334 N N . LEU C 1 42 ? 0.964 67.432 7.886 1.00 32.97 42 LEU C N 1
ATOM 1335 C CA . LEU C 1 42 ? 1.142 66.399 8.892 1.00 32.69 42 LEU C CA 1
ATOM 1336 C C . LEU C 1 42 ? 0.192 65.195 8.704 1.00 32.86 42 LEU C C 1
ATOM 1337 O O . LEU C 1 42 ? 0.628 64.060 8.618 1.00 32.30 42 LEU C O 1
ATOM 1342 N N . GLU C 1 43 ? -1.097 65.446 8.659 1.00 33.38 43 GLU C N 1
ATOM 1343 C CA . GLU C 1 43 ? -2.066 64.366 8.584 1.00 35.12 43 GLU C CA 1
ATOM 1344 C C . GLU C 1 43 ? -1.907 63.532 7.323 1.00 35.45 43 GLU C C 1
ATOM 1345 O O . GLU C 1 43 ? -2.159 62.332 7.330 1.00 34.96 43 GLU C O 1
ATOM 1351 N N . GLU C 1 44 ? -1.461 64.146 6.237 1.00 36.41 44 GLU C N 1
ATOM 1352 C CA . GLU C 1 44 ? -1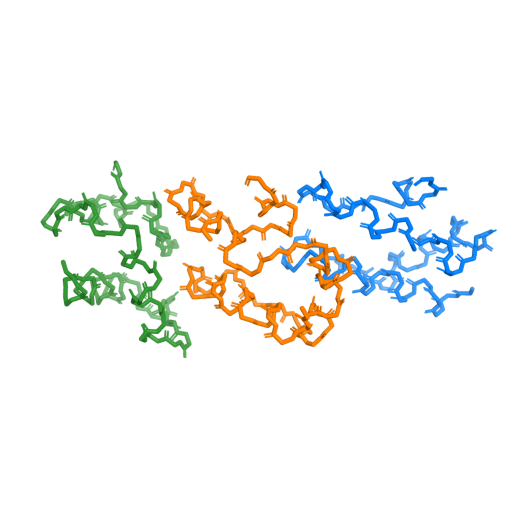.357 63.382 4.999 1.00 36.95 44 GLU C CA 1
ATOM 1353 C C . GLU C 1 44 ? -0.213 62.379 5.061 1.00 36.39 44 GLU C C 1
ATOM 1354 O O . GLU C 1 44 ? -0.386 61.220 4.661 1.00 36.77 44 GLU C O 1
ATOM 1360 N N . ILE C 1 45 ? 0.923 62.846 5.579 1.00 36.28 45 ILE C N 1
ATOM 1361 C CA . ILE C 1 45 ? 2.138 62.081 5.759 1.00 36.44 45 ILE C CA 1
ATOM 1362 C C . ILE C 1 45 ? 1.929 60.973 6.786 1.00 37.86 45 ILE C C 1
ATOM 1363 O O . ILE C 1 45 ? 2.490 59.907 6.629 1.00 38.46 45 ILE C O 1
ATOM 1376 N N . ASN C 1 47 ? -1.004 59.425 7.258 1.00 38.65 47 ASN C N 1
ATOM 1377 C CA . ASN C 1 47 ? -1.742 58.388 6.545 1.00 37.66 47 ASN C CA 1
ATOM 1378 C C . ASN C 1 47 ? -0.823 57.532 5.623 1.00 36.79 47 ASN C C 1
ATOM 1379 O O . ASN C 1 47 ? -1.018 56.329 5.495 1.00 35.65 47 ASN C O 1
ATOM 1384 N N . ASN C 1 48 ? 0.162 58.176 4.993 1.00 36.93 48 ASN C N 1
ATOM 1385 C CA . ASN C 1 48 ? 1.140 57.536 4.117 1.00 36.69 48 ASN C CA 1
ATOM 1386 C C . ASN C 1 48 ? 2.116 56.621 4.893 1.00 37.60 48 ASN C C 1
ATOM 1387 O O . ASN C 1 48 ? 2.562 55.600 4.373 1.00 38.50 48 ASN C O 1
ATOM 1392 N N . LEU C 1 49 ? 2.473 56.993 6.124 1.00 37.35 49 LEU C N 1
ATOM 1393 C CA . LEU C 1 49 ? 3.317 56.137 6.958 1.00 36.68 49 LEU C CA 1
ATOM 1394 C C . LEU C 1 49 ? 2.611 54.807 7.264 1.00 36.47 49 LEU C C 1
ATOM 1395 O O . LEU C 1 49 ? 3.202 53.722 7.238 1.00 36.92 49 LEU C O 1
ATOM 1400 N N . THR C 1 50 ? 1.326 54.887 7.548 1.00 36.24 50 THR C N 1
ATOM 1401 C CA . THR C 1 50 ? 0.534 53.707 7.810 1.00 35.49 50 THR C CA 1
ATOM 1402 C C . THR C 1 50 ? 0.521 52.772 6.584 1.00 36.54 50 THR C C 1
ATOM 1403 O O . THR C 1 50 ? 0.713 51.565 6.715 1.00 35.98 50 THR C O 1
ATOM 1407 N N . ASP C 1 51 ? 0.254 53.319 5.387 1.00 36.81 51 ASP C N 1
ATOM 1408 C CA . ASP C 1 51 ? 0.229 52.454 4.218 1.00 36.84 51 ASP C CA 1
ATOM 1409 C C . ASP C 1 51 ? 1.636 51.832 4.032 1.00 36.85 51 ASP C C 1
ATOM 1410 O O . ASP C 1 51 ? 1.756 50.682 3.619 1.00 36.69 51 ASP C O 1
ATOM 1415 N N . TYR C 1 52 ? 2.689 52.576 4.373 1.00 36.62 52 TYR C N 1
ATOM 1416 C CA . TYR C 1 52 ? 4.046 52.084 4.216 1.00 35.84 52 TYR C CA 1
ATOM 1417 C C . TYR C 1 52 ? 4.381 50.974 5.199 1.00 36.38 52 TYR C C 1
ATOM 1418 O O . TYR C 1 52 ? 4.988 49.977 4.842 1.00 37.63 52 TYR C O 1
ATOM 1427 N N . ALA C 1 53 ? 3.957 51.109 6.442 1.00 36.41 53 ALA C N 1
ATOM 1428 C CA . ALA C 1 53 ? 4.253 50.082 7.418 1.00 35.47 53 ALA C CA 1
ATOM 1429 C C . ALA C 1 53 ? 3.521 48.750 7.170 1.00 36.17 53 ALA C C 1
ATOM 1430 O O . ALA C 1 53 ? 3.959 47.695 7.674 1.00 35.90 53 ALA C O 1
ATOM 1432 N N . LYS C 1 54 ? 2.403 48.771 6.450 1.00 36.02 54 LYS C N 1
ATOM 1433 C CA . LYS C 1 54 ? 1.711 47.519 6.132 1.00 35.91 54 LYS C CA 1
ATOM 1434 C C . LYS C 1 54 ? 2.562 46.555 5.304 1.00 35.59 54 LYS C C 1
ATOM 1435 O O . LYS C 1 54 ? 2.373 45.350 5.366 1.00 34.11 54 LYS C O 1
ATOM 1441 N N . VAL C 1 55 ? 3.447 47.079 4.464 1.00 36.74 55 VAL C N 1
ATOM 1442 C CA . VAL C 1 55 ? 4.158 46.174 3.566 1.00 37.81 55 VAL C CA 1
ATOM 1443 C C . VAL C 1 55 ? 5.693 46.220 3.528 1.00 38.18 55 VAL C C 1
ATOM 1444 O O . VAL C 1 55 ? 6.276 45.583 2.688 1.00 39.26 55 VAL C O 1
ATOM 1448 N N . ASN C 1 56 ? 6.340 46.951 4.426 1.00 38.59 56 ASN C N 1
ATOM 1449 C CA . ASN C 1 56 ? 7.796 47.072 4.440 1.00 37.80 56 ASN C CA 1
ATOM 1450 C C . ASN C 1 56 ? 8.503 46.665 5.733 1.00 38.77 56 ASN C C 1
ATOM 1451 O O . ASN C 1 56 ? 8.163 47.182 6.797 1.00 38.96 56 ASN C O 1
ATOM 1456 N N . LYS C 1 57 ? 9.513 45.790 5.659 1.00 39.58 57 LYS C N 1
ATOM 1457 C CA . LYS C 1 57 ? 10.272 45.428 6.872 1.00 40.27 57 LYS C CA 1
ATOM 1458 C C . LYS C 1 57 ? 11.374 46.387 7.303 1.00 39.77 57 LYS C C 1
ATOM 1459 O O . LYS C 1 57 ? 11.804 46.329 8.456 1.00 39.80 57 LYS C O 1
ATOM 1465 N N . PHE C 1 58 ? 11.825 47.279 6.422 1.00 39.74 58 PHE C N 1
ATOM 1466 C CA . PHE C 1 58 ? 12.816 48.298 6.829 1.00 39.09 58 PHE C CA 1
ATOM 1467 C C . PHE C 1 58 ? 12.183 49.683 6.972 1.00 38.38 58 PHE C C 1
ATOM 1468 O O . PHE C 1 58 ? 11.295 50.039 6.216 1.00 38.42 58 PHE C O 1
ATOM 1476 N N . PRO C 1 59 ? 12.704 50.493 7.891 1.00 38.23 59 PRO C N 1
ATOM 1477 C CA . PRO C 1 59 ? 12.173 51.845 8.124 1.00 37.75 59 PRO C CA 1
ATOM 1478 C C . PRO C 1 59 ? 12.274 52.676 6.856 1.00 38.29 59 PRO C C 1
ATOM 1479 O O . PRO C 1 59 ? 13.169 52.441 6.055 1.00 39.97 59 PRO C O 1
ATOM 1483 N N . PRO C 1 60 ? 11.366 53.614 6.665 1.00 38.10 60 PRO C N 1
ATOM 1484 C CA . PRO C 1 60 ? 11.323 54.450 5.461 1.00 37.49 60 PRO C CA 1
ATOM 1485 C C . PRO C 1 60 ? 12.372 55.589 5.428 1.00 38.08 60 PRO C C 1
ATOM 1486 O O . PRO C 1 60 ? 12.850 55.966 6.488 1.00 39.74 60 PRO C O 1
ATOM 1490 N N . THR C 1 61 ? 12.750 56.095 4.254 1.00 36.76 61 THR C N 1
ATOM 1491 C CA . THR C 1 61 ? 13.526 57.337 4.186 1.00 36.30 61 THR C CA 1
ATOM 1492 C C . THR C 1 61 ? 12.475 58.424 3.974 1.00 36.99 61 THR C C 1
ATOM 1493 O O . THR C 1 61 ? 11.285 58.101 3.783 1.00 35.82 61 THR C O 1
ATOM 1497 N N . VAL C 1 62 ? 12.881 59.697 3.961 1.00 37.06 62 VAL C N 1
ATOM 1498 C CA . VAL C 1 62 ? 11.885 60.764 3.805 1.00 37.46 62 VAL C CA 1
ATOM 1499 C C . VAL C 1 62 ? 11.166 60.685 2.477 1.00 38.65 62 VAL C C 1
ATOM 1500 O O . VAL C 1 62 ? 9.961 61.041 2.372 1.00 39.33 62 VAL C O 1
ATOM 1504 N N . SER C 1 63 ? 11.866 60.201 1.445 1.00 38.40 63 SER C N 1
ATOM 1505 C CA . SER C 1 63 ? 11.251 60.135 0.129 1.00 37.72 63 SER C CA 1
ATOM 1506 C C . SER C 1 63 ? 10.191 59.052 0.002 1.00 38.44 63 SER C C 1
ATOM 1507 O O . SER C 1 63 ? 9.425 59.044 -0.949 1.00 38.46 63 SER C O 1
ATOM 1510 N N . ASP C 1 64 ? 10.205 58.069 0.880 1.00 39.35 64 ASP C N 1
ATOM 1511 C CA . ASP C 1 64 ? 9.198 57.027 0.807 1.00 40.38 64 ASP C CA 1
ATOM 1512 C C . ASP C 1 64 ? 7.830 57.524 1.348 1.00 41.70 64 ASP C C 1
ATOM 1513 O O . ASP C 1 64 ? 6.808 56.869 1.160 1.00 42.88 64 ASP C O 1
ATOM 1518 N N . LEU C 1 65 ? 7.807 58.631 2.083 1.00 42.20 65 LEU C N 1
ATOM 1519 C CA . LEU C 1 65 ? 6.554 59.040 2.709 1.00 43.27 65 LEU C CA 1
ATOM 1520 C C . LEU C 1 65 ? 5.784 60.079 1.952 1.00 43.71 65 LEU C C 1
ATOM 1521 O O . LEU C 1 65 ? 4.803 60.585 2.465 1.00 44.64 65 LEU C O 1
ATOM 1526 N N . LEU C 1 66 ? 6.151 60.353 0.711 1.00 44.28 66 LEU C N 1
ATOM 1527 C CA . LEU C 1 66 ? 5.560 61.500 0.050 1.00 44.56 66 LEU C CA 1
ATOM 1528 C C . LEU C 1 66 ? 4.438 61.246 -0.967 1.00 46.88 66 LEU C C 1
ATOM 1529 O O . LEU C 1 66 ? 3.737 62.199 -1.369 1.00 47.57 66 LEU C O 1
ATOM 1534 N N . LYS C 1 67 ? 4.233 60.011 -1.417 1.00 48.76 67 LYS C N 1
ATOM 1535 C CA . LYS C 1 67 ? 3.148 59.828 -2.405 1.00 50.27 67 LYS C CA 1
ATOM 1536 C C . LYS C 1 67 ? 2.478 58.475 -2.327 1.00 50.90 67 LYS C C 1
ATOM 1537 O O . LYS C 1 67 ? 2.369 57.925 -1.238 1.00 52.38 67 LYS C O 1
#

InterPro domains:
  IPR024424 Replicative helicase inhibitor G39P, N-terminal [PF11417] (1-66)
  IPR036173 G39, N-terminal domain superfamily [SSF89064] (1-67)
  IPR059800 G39P, C-terminal domain [PF27049] (69-123)

Foldseek 3Di:
DLVLLVVVLVVLCVLDPPQDDDPDSVVLSVVLCVVPVVDDSVQLVQLVVVSVPDPHGDDSVSSPD/DLVLLLVLLVVLCVLDPPQDDDPDSVVVSVVLCVVCVVDDNVQLVLLVVVSVPDPHGDDSVSSPD/DLVLLLVLLVVLCVLPPPQDDDPDVVVLSVVLCVVCVVDDSVQLVQLVVVSVDDPHGDDSVSSDD

CATH classification: 1.10.8.200

Nearest PDB structures (foldseek):
  1no1-assembly3_C  TM=1.012E+00  e=4.768E-09  Bacillus phage SPP1
  1no1-assembly3_C  TM=1.016E+00  e=2.320E-09  Bacillus phage SPP1
  1no1-assembly3_C  TM=1.010E+00  e=4.328E-09  Bacillus phage SPP1
  5oaf-assembly1_A  TM=4.583E-01  e=2.635E+00  Homo sapiens
  5td6-assembly1_B  TM=4.109E-01  e=3.600E+00  Caenorhabditis elegans

Sequence (195 aa):
IEKDVVQILKAVSEFYPGRFQPDDLKGTVKAWHRVLAEYELEEINNLTDYAKVNKFPPTVSDLLKIEKDVVQILKAVSEFYPGRFQPDDLKGTVKAWHRVLAEYELEEINNLTDYAKVNKFPPTVSDLLKIEKDVVQILKAVSEFYPGRFQPDDLKGTVKAWHRVLAEYELEEINNLTDYAKVNKFPPTVSDLLK

Organism: Bacillus phage SPP1 (NCBI:txid10724)